Protein 7QBK (pdb70)

Sequence (284 aa):
GIDWSLFPMKLYQLGKKLFWDPSTIDLTQDRADWDKLRDIDKFLMVNVTSKFGAGEEAVALDLHPLIVTLVKEGRVEEVMYLEQFIFEEAKHVEAFRRFLDAVGVKLTKDVSPNYAKIFYEELPKAMWNLNRDPSPENQVRAAVTYNLVVEGVAAEGGYNIFKYITRTFNIFPGLAKMVNYIATDESRHIAFGTYLIARLIKEGGESVYKAAMEHINYLGPYAVGIFSEPNVPQGVEIPLKLNPEVTVEYAKKLLNVRIQAIQRAKELKLEMLTPKDLDVIESL

Structure (mmCIF, N/CA/C/O backbone):
data_7QBK
#
_entry.id   7QBK
#
_cell.length_a   128.029
_cell.length_b   128.029
_cell.length_c   41.894
_cell.angle_alpha   90.000
_cell.angle_beta   90.000
_cell.angle_gamma   120.000
#
_symmetry.space_group_name_H-M   'P 64'
#
loop_
_entity.id
_entity.type
_entity.pdbx_description
1 polymer 'R2-like ligand-binding oxidase (homolog II) from Sulfolobus acidocaldarius'
2 non-polymer 'MANGANESE (III) ION'
3 non-polymer 'FE (III) ION'
4 water water
#
loop_
_atom_site.group_PDB
_atom_site.id
_atom_site.type_symbol
_atom_site.label_atom_id
_atom_site.label_alt_id
_atom_site.label_comp_id
_atom_site.label_asym_id
_atom_site.label_entity_id
_atom_site.label_seq_id
_atom_site.pdbx_PDB_ins_code
_atom_site.Cartn_x
_atom_site.Cartn_y
_atom_site.Cartn_z
_atom_site.occupancy
_atom_site.B_iso_or_equiv
_atom_site.auth_seq_id
_atom_site.auth_comp_id
_atom_site.auth_asym_id
_atom_site.auth_atom_id
_atom_site.pdbx_PDB_model_num
ATOM 1 N N . GLY A 1 34 ? -13.09763 44.51864 -21.86435 1.000 70.61511 20 GLY A N 1
ATOM 2 C CA . GLY A 1 34 ? -13.25007 43.13373 -21.45488 1.000 79.72156 20 GLY A CA 1
ATOM 3 C C . GLY A 1 34 ? -14.69072 42.65657 -21.46909 1.000 72.66569 20 GLY A C 1
ATOM 4 O O . GLY A 1 34 ? -15.17012 42.06555 -20.50127 1.000 68.72809 20 GLY A O 1
ATOM 5 N N . ILE A 1 35 ? -15.37938 42.91021 -22.57641 1.000 72.38226 21 ILE A N 1
ATOM 6 C CA . ILE A 1 35 ? -16.78410 42.55013 -22.72578 1.000 57.03923 21 ILE A CA 1
ATOM 7 C C . ILE A 1 35 ? -16.87791 41.19279 -23.40722 1.000 55.90544 21 ILE A C 1
ATOM 8 O O . ILE A 1 35 ? -16.18289 40.93332 -24.39596 1.000 66.11551 21 ILE A O 1
ATOM 13 N N . ASP A 1 36 ? -17.72996 40.32124 -22.87356 1.000 44.09352 22 ASP A N 1
ATOM 14 C CA . ASP A 1 36 ? -18.03943 39.04267 -23.50951 1.000 48.90219 22 ASP A CA 1
ATOM 15 C C . ASP A 1 36 ? -19.27357 39.25205 -24.37716 1.000 51.48286 22 ASP A C 1
ATOM 16 O O . ASP A 1 36 ? -20.39837 39.30617 -23.87544 1.000 47.69007 22 ASP A O 1
ATOM 21 N N . TRP A 1 37 ? -19.06274 39.37956 -25.68693 1.000 54.80969 23 TRP A N 1
ATOM 22 C CA . TRP A 1 37 ? -20.16773 39.60000 -26.61012 1.000 51.49190 23 TRP A CA 1
ATOM 23 C C . TRP A 1 37 ? -20.96942 38.33532 -26.89226 1.000 48.14807 23 TRP A C 1
ATOM 24 O O . TRP A 1 37 ? -22.07901 38.43293 -27.42683 1.000 52.37604 23 TRP A O 1
ATOM 35 N N . SER A 1 38 ? -20.44549 37.16036 -26.54414 1.000 44.79110 24 SER A N 1
ATOM 36 C CA . SER A 1 38 ? -21.17899 35.91567 -26.72588 1.000 52.64099 24 SER A CA 1
ATOM 37 C C . SER A 1 38 ? -22.15557 35.63073 -25.59273 1.000 53.41533 24 SER A C 1
ATOM 38 O O . SER A 1 38 ? -22.90077 34.64853 -25.67488 1.000 62.39161 24 SER A O 1
ATOM 41 N N . LEU A 1 39 ? -22.16066 36.44725 -24.54155 1.000 56.90882 25 LEU A N 1
ATOM 42 C CA . LEU A 1 39 ? -23.08046 36.24333 -23.43247 1.000 43.58133 25 LEU A CA 1
ATOM 43 C C . LEU A 1 39 ? -24.50363 36.58627 -23.85636 1.000 47.99242 25 LEU A C 1
ATOM 44 O O . LEU A 1 39 ? -24.73097 37.42922 -24.72828 1.000 50.43548 25 LEU A O 1
ATOM 49 N N . PHE A 1 40 ? -25.46997 35.92331 -23.22641 1.000 45.84939 26 PHE A N 1
ATOM 50 C CA . PHE A 1 40 ? -26.86116 36.11434 -23.62748 1.000 45.03109 26 PHE A CA 1
ATOM 51 C C . PHE A 1 40 ? -27.36050 37.54752 -23.46017 1.000 42.47961 26 PHE A C 1
ATOM 52 O O . PHE A 1 40 ? -28.11152 38.00886 -24.33720 1.000 42.60933 26 PHE A O 1
ATOM 60 N N . PRO A 1 41 ? -27.01804 38.29010 -22.39834 1.000 38.01743 27 PRO A N 1
ATOM 61 C CA . PRO A 1 41 ? -27.44997 39.69946 -22.34230 1.000 44.79534 27 PRO A CA 1
ATOM 62 C C . PRO A 1 41 ? -26.96898 40.53195 -23.51724 1.000 42.05814 27 PRO A C 1
ATOM 63 O O . PRO A 1 41 ? -27.69994 41.41115 -23.98952 1.000 42.25603 27 PRO A O 1
ATOM 67 N N . MET A 1 42 ? -25.75020 40.28181 -24.00021 1.000 45.80899 28 MET A N 1
ATOM 68 C CA . MET A 1 42 ? -25.23169 41.05275 -25.12453 1.000 43.06975 28 MET A CA 1
ATOM 69 C C . MET A 1 42 ? -25.92990 40.68471 -26.42606 1.000 44.86265 28 MET A C 1
ATOM 70 O O . MET A 1 42 ? -26.03292 41.52056 -27.33167 1.000 44.07778 28 MET A O 1
ATOM 75 N N . LYS A 1 43 ? -26.41325 39.44704 -26.53713 1.000 41.76361 29 LYS A N 1
ATOM 76 C CA . LYS A 1 43 ? -27.22125 39.06869 -27.68970 1.000 32.62537 29 LYS A CA 1
ATOM 77 C C . LYS A 1 43 ? -28.50570 39.88756 -27.74791 1.000 45.02162 29 LYS A C 1
ATOM 78 O O . LYS A 1 43 ? -28.84123 40.46758 -28.78818 1.000 42.47531 29 LYS A O 1
ATOM 84 N N . LEU A 1 44 ? -29.23574 39.95525 -26.63129 1.000 46.89640 30 LEU A N 1
ATOM 85 C CA . LEU A 1 44 ? -30.41943 40.80691 -26.58330 1.000 48.35226 30 LEU A CA 1
ATOM 86 C C . LEU A 1 44 ? -30.05519 42.27669 -26.75626 1.000 44.08503 30 LEU A C 1
ATOM 87 O O . LEU A 1 44 ? -30.83005 43.04167 -27.34160 1.000 36.04743 30 LEU A O 1
ATOM 92 N N . TYR A 1 45 ? -28.88175 42.67866 -26.25988 1.000 35.90306 31 TYR A N 1
ATOM 93 C CA . TYR A 1 45 ? -28.43594 44.06552 -26.36934 1.000 40.68164 31 TYR A CA 1
ATOM 94 C C . TYR A 1 45 ? -28.29886 44.48845 -27.82630 1.000 42.54898 31 TYR A C 1
ATOM 95 O O . TYR A 1 45 ? -28.79160 45.54996 -28.22746 1.000 31.83020 31 TYR A O 1
ATOM 104 N N . GLN A 1 46 ? -27.61182 43.67143 -28.63000 1.000 31.18641 32 GLN A N 1
ATOM 105 C CA . GLN A 1 46 ? -27.47943 43.96460 -30.05210 1.000 49.95486 32 GLN A CA 1
ATOM 106 C C . GLN A 1 46 ? -28.81460 43.83206 -30.77073 1.000 40.70642 32 GLN A C 1
ATOM 107 O O . GLN A 1 46 ? -29.04678 44.51298 -31.77630 1.000 53.39746 32 GLN A O 1
ATOM 113 N N . LEU A 1 47 ? -29.70070 42.96870 -30.26985 1.000 44.40861 33 LEU A N 1
ATOM 114 C CA . LEU A 1 47 ? -31.04544 42.88247 -30.82741 1.000 43.48712 33 LEU A CA 1
ATOM 115 C C . LEU A 1 47 ? -31.82054 44.17347 -30.58978 1.000 40.22882 33 LEU A C 1
ATOM 116 O O . LEU A 1 47 ? -32.48225 44.68418 -31.50250 1.000 37.14031 33 LEU A O 1
ATOM 121 N N . GLY A 1 48 ? -31.74446 44.71946 -29.37309 1.000 36.45552 34 GLY A N 1
ATOM 122 C CA . GLY A 1 48 ? -32.41777 45.97578 -29.08981 1.000 39.89956 34 GLY A CA 1
ATOM 123 C C . GLY A 1 48 ? -31.93352 47.12160 -29.95436 1.000 48.71797 34 GLY A C 1
ATOM 124 O O . GLY A 1 48 ? -32.68872 48.05721 -30.23337 1.000 52.15550 34 GLY A O 1
ATOM 125 N N . LYS A 1 49 ? -30.67462 47.06754 -30.38995 1.000 47.14876 35 LYS A N 1
ATOM 126 C CA . LYS A 1 49 ? -30.15120 48.08972 -31.28641 1.000 39.34938 35 LYS A CA 1
ATOM 127 C C . LYS A 1 49 ? -30.63980 47.88219 -32.71466 1.000 35.94059 35 LYS A C 1
ATOM 128 O O . LYS A 1 49 ? -30.97650 48.85209 -33.40211 1.000 46.38991 35 LYS A O 1
ATOM 134 N N . LYS A 1 50 ? -30.68800 46.63182 -33.17692 1.000 42.45550 36 LYS A N 1
ATOM 135 C CA . LYS A 1 50 ? -31.23656 46.35984 -34.50145 1.000 47.17302 36 LYS A CA 1
ATOM 136 C C . LYS A 1 50 ? -32.70049 46.77533 -34.57963 1.000 45.22611 36 LYS A C 1
ATOM 137 O O . LYS A 1 50 ? -33.10484 47.50266 -35.49296 1.000 52.09899 36 LYS A O 1
ATOM 143 N N . LEU A 1 51 ? -33.50226 46.34435 -33.61127 1.000 44.28404 37 LEU A N 1
ATOM 144 C CA . LEU A 1 51 ? -34.94102 46.60666 -33.58540 1.000 40.58466 37 LEU A CA 1
ATOM 145 C C . LEU A 1 51 ? -35.27875 47.90091 -32.84615 1.000 52.83090 37 LEU A C 1
ATOM 146 O O . LEU A 1 51 ? -36.20686 47.95361 -32.04213 1.000 44.73931 37 LEU A O 1
ATOM 151 N N . PHE A 1 52 ? -34.52824 48.96272 -33.12598 1.000 45.92837 38 PHE A N 1
ATOM 152 C CA . PHE A 1 52 ? -34.73465 50.24384 -32.46408 1.000 45.29355 38 PHE A CA 1
ATOM 153 C C . PHE A 1 52 ? -35.83757 51.04073 -33.14700 1.000 41.82667 38 PHE A C 1
ATOM 154 O O . PHE A 1 52 ? -35.96935 51.02719 -34.37336 1.000 46.67285 38 PHE A O 1
ATOM 162 N N . TRP A 1 53 ? -36.61672 51.75882 -32.34172 1.000 39.25670 39 TRP A N 1
ATOM 163 C CA . TRP A 1 53 ? -37.69380 52.59268 -32.85398 1.000 41.20337 39 TRP A CA 1
ATOM 164 C C . TRP A 1 53 ? -37.85653 53.80224 -31.94669 1.000 43.29767 39 TRP A C 1
ATOM 165 O O . TRP A 1 53 ? -37.39857 53.80897 -30.80159 1.000 47.34047 39 TRP A O 1
ATOM 176 N N . ASP A 1 54 ? -38.52729 54.82865 -32.46846 1.000 52.72570 40 ASP A N 1
ATOM 177 C CA . ASP A 1 54 ? -38.80249 56.02627 -31.69401 1.000 40.62276 40 ASP A CA 1
ATOM 178 C C . ASP A 1 54 ? -40.26050 56.43312 -31.86990 1.000 41.90017 40 ASP A C 1
ATOM 179 O O . ASP A 1 54 ? -40.74275 56.53293 -33.01230 1.000 45.33290 40 ASP A O 1
ATOM 184 N N . PRO A 1 55 ? -40.99432 56.68457 -30.77883 1.000 40.80502 41 PRO A N 1
ATOM 185 C CA . PRO A 1 55 ? -42.42560 57.00203 -30.91012 1.000 39.31101 41 PRO A CA 1
ATOM 186 C C . PRO A 1 55 ? -42.70965 58.37539 -31.49150 1.000 46.80353 41 PRO A C 1
ATOM 187 O O . PRO A 1 55 ? -43.86946 58.65065 -31.82675 1.000 43.05081 41 PRO A O 1
ATOM 191 N N . SER A 1 56 ? -41.70821 59.24755 -31.61756 1.000 48.56582 42 SER A N 1
ATOM 192 C CA . SER A 1 56 ? -41.96322 60.55984 -32.19720 1.000 50.47381 42 SER A CA 1
ATOM 193 C C . SER A 1 56 ? -42.16304 60.48941 -33.70614 1.000 51.52182 42 SER A C 1
ATOM 194 O O . SER A 1 56 ? -42.70313 61.43311 -34.29151 1.000 51.62881 42 SER A O 1
ATOM 197 N N . THR A 1 57 ? -41.75820 59.39053 -34.34074 1.000 50.24008 43 THR A N 1
ATOM 198 C CA . THR A 1 57 ? -41.94160 59.18811 -35.77130 1.000 53.90111 43 THR A CA 1
ATOM 199 C C . THR A 1 57 ? -43.27777 58.54578 -36.11336 1.000 49.01708 43 THR A C 1
ATOM 200 O O . THR A 1 57 ? -43.48393 58.15334 -37.26563 1.000 50.39076 43 THR A O 1
ATOM 204 N N . ILE A 1 58 ? -44.18299 58.42153 -35.14959 1.000 46.79240 44 ILE A N 1
ATOM 205 C CA . ILE A 1 58 ? -45.46110 57.75089 -35.35361 1.000 44.67260 44 ILE A CA 1
ATOM 206 C C . ILE A 1 58 ? -46.55394 58.80680 -35.39210 1.000 45.15900 44 ILE A C 1
ATOM 207 O O . ILE A 1 58 ? -46.71209 59.58708 -34.44480 1.000 45.69735 44 ILE A O 1
ATOM 212 N N . ASP A 1 59 ? -47.30951 58.82296 -36.48625 1.000 45.56128 45 ASP A N 1
ATOM 213 C CA . ASP A 1 59 ? -48.35831 59.81088 -36.68750 1.000 36.91105 45 ASP A CA 1
ATOM 214 C C . ASP A 1 59 ? -49.59307 59.44949 -35.87326 1.000 42.92262 45 ASP A C 1
ATOM 215 O O . ASP A 1 59 ? -50.09137 58.32238 -35.94918 1.000 49.38814 45 ASP A O 1
ATOM 220 N N . LEU A 1 60 ? -50.08607 60.41486 -35.09693 1.000 39.84526 46 LEU A N 1
ATOM 221 C CA . LEU A 1 60 ? -51.26994 60.24310 -34.26508 1.000 40.83958 46 LEU A CA 1
ATOM 222 C C . LEU A 1 60 ? -52.43998 61.08865 -34.75161 1.000 47.69953 46 LEU A C 1
ATOM 223 O O . LEU A 1 60 ? -53.39321 61.31023 -33.99981 1.000 51.81293 46 LEU A O 1
ATOM 228 N N . THR A 1 61 ? -52.38235 61.57093 -35.99501 1.000 44.13923 47 THR A N 1
ATOM 229 C CA . THR A 1 61 ? -53.45132 62.41951 -36.51238 1.000 55.41253 47 THR A CA 1
ATOM 230 C C . THR A 1 61 ? -54.77107 61.66135 -36.57512 1.000 37.94520 47 THR A C 1
ATOM 231 O O . THR A 1 61 ? -55.80891 62.15611 -36.12045 1.000 49.57409 47 THR A O 1
ATOM 235 N N . GLN A 1 62 ? -54.74792 60.45130 -37.13460 1.000 40.85547 48 GLN A N 1
ATOM 236 C CA . GLN A 1 62 ? -55.95560 59.63696 -37.18071 1.000 46.26566 48 GLN A CA 1
ATOM 237 C C . GLN A 1 62 ? -56.42499 59.25020 -35.78259 1.000 40.49710 48 GLN A C 1
ATOM 238 O O . GLN A 1 62 ? -57.63424 59.18473 -35.53364 1.000 46.76655 48 GLN A O 1
ATOM 244 N N . ASP A 1 63 ? -55.49060 59.01088 -34.85899 1.000 39.93755 49 ASP A N 1
ATOM 245 C CA . ASP A 1 63 ? -55.86762 58.65732 -33.49389 1.000 40.11542 49 ASP A CA 1
ATOM 246 C C . ASP A 1 63 ? -56.66698 59.77050 -32.83079 1.000 42.98669 49 ASP A C 1
ATOM 247 O O . ASP A 1 63 ? -57.63080 59.50029 -32.10372 1.000 47.46119 49 ASP A O 1
ATOM 252 N N . ARG A 1 64 ? -56.27187 61.02842 -33.05398 1.000 38.13549 50 ARG A N 1
ATOM 253 C CA . ARG A 1 64 ? -57.04335 62.14670 -32.51854 1.000 46.54487 50 ARG A CA 1
ATOM 254 C C . ARG A 1 64 ? -58.44663 62.16959 -33.11253 1.000 44.36244 50 ARG A C 1
ATOM 255 O O . ARG A 1 64 ? -59.42804 62.41350 -32.39932 1.000 47.90470 50 ARG A O 1
ATOM 263 N N . ALA A 1 65 ? -58.56324 61.89702 -34.41503 1.000 43.76911 51 ALA A N 1
ATOM 264 C CA . ALA A 1 65 ? -59.87870 61.82097 -35.04107 1.000 40.35921 51 ALA A CA 1
ATOM 265 C C . ALA A 1 65 ? -60.67986 60.63958 -34.50475 1.000 42.49377 51 ALA A C 1
ATOM 266 O O . ALA A 1 65 ? -61.90069 60.73730 -34.33584 1.000 49.08440 51 ALA A O 1
ATOM 268 N N . ASP A 1 66 ? -60.01182 59.51369 -34.23242 1.000 40.08113 52 ASP A N 1
ATOM 269 C CA . ASP A 1 66 ? -60.70087 58.33744 -33.70847 1.000 41.56297 52 ASP A CA 1
ATOM 270 C C . ASP A 1 66 ? -61.18536 58.53574 -32.27757 1.000 40.37892 52 ASP A C 1
ATOM 271 O O . ASP A 1 66 ? -62.06817 57.79690 -31.82671 1.000 38.32821 52 ASP A O 1
ATOM 276 N N . TRP A 1 67 ? -60.62173 59.50764 -31.55392 1.000 51.86353 53 TRP A N 1
ATOM 277 C CA . TRP A 1 67 ? -61.05787 59.77076 -30.18665 1.000 33.42548 53 TRP A CA 1
ATOM 278 C C . TRP A 1 67 ? -62.52093 60.18971 -30.13573 1.000 39.16572 53 TRP A C 1
ATOM 279 O O . TRP A 1 67 ? -63.22395 59.86933 -29.16988 1.000 43.14151 53 TRP A O 1
ATOM 290 N N . ASP A 1 68 ? -62.99928 60.89433 -31.16725 1.000 49.44389 54 ASP A N 1
ATOM 291 C CA . ASP A 1 68 ? -64.39874 61.30286 -31.21794 1.000 41.44922 54 ASP A CA 1
ATOM 292 C C . ASP A 1 68 ? -65.33996 60.12974 -31.47349 1.000 36.23339 54 ASP A C 1
ATOM 293 O O . ASP A 1 68 ? -66.54468 60.26140 -31.24136 1.000 34.66110 54 ASP A O 1
ATOM 298 N N . LYS A 1 69 ? -64.82498 58.99642 -31.96077 1.000 50.46732 55 LYS A N 1
ATOM 299 C CA . LYS A 1 69 ? -65.65049 57.81557 -32.20260 1.000 45.43318 55 LYS A CA 1
ATOM 300 C C . LYS A 1 69 ? -66.01201 57.07779 -30.92379 1.000 36.81250 55 LYS A C 1
ATOM 301 O O . LYS A 1 69 ? -66.88675 56.20367 -30.95655 1.000 37.11645 55 LYS A O 1
ATOM 307 N N . LEU A 1 70 ? -65.35763 57.39709 -29.81487 1.000 34.70707 56 LEU A N 1
ATOM 308 C CA . LEU A 1 70 ? -65.53050 56.68025 -28.56274 1.000 36.37869 56 LEU A CA 1
ATOM 309 C C . LEU A 1 70 ? -66.56655 57.37261 -27.69182 1.000 34.90110 56 LEU A C 1
ATOM 310 O O . LEU A 1 70 ? -66.54812 58.59632 -27.54489 1.000 38.84449 56 LEU A O 1
ATOM 315 N N . ARG A 1 71 ? -67.46943 56.58249 -27.11547 1.000 44.60301 57 ARG A N 1
ATOM 316 C CA . ARG A 1 71 ? -68.39876 57.11102 -26.12951 1.000 31.73635 57 ARG A CA 1
ATOM 317 C C . ARG A 1 71 ? -67.65205 57.45696 -24.84282 1.000 47.81230 57 ARG A C 1
ATOM 318 O O . ARG A 1 71 ? -66.47555 57.12640 -24.66437 1.000 45.74748 57 ARG A O 1
ATOM 326 N N . ASP A 1 72 ? -68.35982 58.12797 -23.93059 1.000 41.52570 58 ASP A N 1
ATOM 327 C CA . ASP A 1 72 ? -67.75710 58.49659 -22.65347 1.000 42.38291 58 ASP A CA 1
ATOM 328 C C . ASP A 1 72 ? -67.26680 57.27003 -21.89087 1.000 40.91317 58 ASP A C 1
ATOM 329 O O . ASP A 1 72 ? -66.17115 57.28538 -21.31920 1.000 45.88449 58 ASP A O 1
ATOM 334 N N . ILE A 1 73 ? -68.05661 56.19284 -21.87730 1.000 40.86177 59 ILE A N 1
ATOM 335 C CA . ILE A 1 73 ? -67.63570 54.98962 -21.16447 1.000 43.72342 59 ILE A CA 1
ATOM 336 C C . ILE A 1 73 ? -66.47920 54.30865 -21.89052 1.000 42.59620 59 ILE A C 1
ATOM 337 O O . ILE A 1 73 ? -65.67543 53.60093 -21.26929 1.000 41.29161 59 ILE A O 1
ATOM 342 N N . ASP A 1 74 ? -66.35976 54.51852 -23.20191 1.000 41.25379 60 ASP A N 1
ATOM 343 C CA . ASP A 1 74 ? -65.21205 53.99308 -23.93241 1.000 41.31108 60 ASP A CA 1
ATOM 344 C C . ASP A 1 74 ? -63.96023 54.81738 -23.66067 1.000 42.32468 60 ASP A C 1
ATOM 345 O O . ASP A 1 74 ? -62.87528 54.25749 -23.46339 1.000 34.46627 60 ASP A O 1
ATOM 350 N N . LYS A 1 75 ? -64.09356 56.14671 -23.64360 1.000 40.72935 61 LYS A N 1
ATOM 351 C CA . LYS A 1 75 ? -62.95418 56.99768 -23.31816 1.000 40.98151 61 LYS A CA 1
ATOM 352 C C . LYS A 1 75 ? -62.43058 56.71373 -21.91237 1.000 28.92002 61 LYS A C 1
ATOM 353 O O . LYS A 1 75 ? -61.21662 56.73183 -21.68429 1.000 42.25529 61 LYS A O 1
ATOM 359 N N . PHE A 1 76 ? -63.32673 56.44032 -20.95940 1.000 32.26477 62 PHE A N 1
ATOM 360 C CA . PHE A 1 76 ? -62.88925 56.14114 -19.59558 1.000 33.55109 62 PHE A CA 1
ATOM 361 C C . PHE A 1 76 ? -62.06337 54.86188 -19.55553 1.000 37.00221 62 PHE A C 1
ATOM 362 O O . PHE A 1 76 ? -61.01719 54.80195 -18.89979 1.000 41.79428 62 PHE A O 1
ATOM 370 N N . LEU A 1 77 ? -62.53404 53.81861 -20.24069 1.000 42.64090 63 LEU A N 1
ATOM 371 C CA . LEU A 1 77 ? -61.76885 52.58080 -20.33517 1.000 36.47732 63 LEU A CA 1
ATOM 372 C C . LEU A 1 77 ? -60.41250 52.82942 -20.98011 1.000 41.28371 63 LEU A C 1
ATOM 373 O O . LEU A 1 77 ? -59.39318 52.29472 -20.52847 1.000 38.75316 63 LEU A O 1
ATOM 378 N N . MET A 1 78 ? -60.38271 53.65292 -22.02817 1.000 31.73141 64 MET A N 1
ATOM 379 C CA . MET A 1 78 ? -59.12975 53.97359 -22.70317 1.000 36.56527 64 MET A CA 1
ATOM 380 C C . MET A 1 78 ? -58.16610 54.69741 -21.76874 1.000 45.04546 64 MET A C 1
ATOM 381 O O . MET A 1 78 ? -56.98158 54.35154 -21.69167 1.000 40.12084 64 MET A O 1
ATOM 386 N N . VAL A 1 79 ? -58.65248 55.71735 -21.05832 1.000 30.17677 65 VAL A N 1
ATOM 387 C CA . VAL A 1 79 ? -57.77948 56.44828 -20.14777 1.000 39.16111 65 VAL A CA 1
ATOM 388 C C . VAL A 1 79 ? -57.36336 55.55431 -18.98968 1.000 44.59035 65 VAL A C 1
ATOM 389 O O . VAL A 1 79 ? -56.21278 55.60868 -18.53667 1.000 35.56730 65 VAL A O 1
ATOM 393 N N . ASN A 1 80 ? -58.27862 54.70297 -18.51495 1.000 34.85877 66 ASN A N 1
ATOM 394 C CA . ASN A 1 80 ? -57.96076 53.74861 -17.45787 1.000 29.79043 66 ASN A CA 1
ATOM 395 C C . ASN A 1 80 ? -56.70295 52.94666 -17.78931 1.000 36.83438 66 ASN A C 1
ATOM 396 O O . ASN A 1 80 ? -55.74285 52.92756 -17.00946 1.000 36.32815 66 ASN A O 1
ATOM 401 N N . VAL A 1 81 ? -56.68759 52.28091 -18.94722 1.000 39.12018 67 VAL A N 1
ATOM 402 C CA . VAL A 1 81 ? -55.58058 51.38480 -19.27612 1.000 32.96990 67 VAL A CA 1
ATOM 403 C C . VAL A 1 81 ? -54.32363 52.16537 -19.64423 1.000 37.61301 67 VAL A C 1
ATOM 404 O O . VAL A 1 81 ? -53.22081 51.81578 -19.20663 1.000 42.87927 67 VAL A O 1
ATOM 408 N N . THR A 1 82 ? -54.45979 53.22193 -20.45622 1.000 32.63979 68 THR A N 1
ATOM 409 C CA . THR A 1 82 ? -53.28190 53.95304 -20.92562 1.000 27.30060 68 THR A CA 1
ATOM 410 C C . THR A 1 82 ? -52.55929 54.64416 -19.77689 1.000 38.34429 68 THR A C 1
ATOM 411 O O . THR A 1 82 ? -51.32466 54.71421 -19.76756 1.000 34.46825 68 THR A O 1
ATOM 415 N N . SER A 1 83 ? -53.31017 55.17976 -18.80975 1.000 27.04129 69 SER A N 1
ATOM 416 C CA . SER A 1 83 ? -52.67849 55.82586 -17.66450 1.000 37.49034 69 SER A CA 1
ATOM 417 C C . SER A 1 83 ? -52.01413 54.80241 -16.75387 1.000 30.28636 69 SER A C 1
ATOM 418 O O . SER A 1 83 ? -50.95087 55.07084 -16.18510 1.000 40.88733 69 SER A O 1
ATOM 421 N N . LYS A 1 84 ? -52.62243 53.62532 -16.59974 1.000 38.69699 70 LYS A N 1
ATOM 422 C CA . LYS A 1 84 ? -51.95100 52.55852 -15.86632 1.000 38.97248 70 LYS A CA 1
ATOM 423 C C . LYS A 1 84 ? -50.69477 52.09209 -16.59050 1.000 32.67886 70 LYS A C 1
ATOM 424 O O . LYS A 1 84 ? -49.72409 51.68331 -15.94495 1.000 42.08713 70 LYS A O 1
ATOM 430 N N . PHE A 1 85 ? -50.68355 52.15221 -17.92117 1.000 44.74613 71 PHE A N 1
ATOM 431 C CA . PHE A 1 85 ? -49.44911 51.87141 -18.64726 1.000 46.73314 71 PHE A CA 1
ATOM 432 C C . PHE A 1 85 ? -48.43878 52.98944 -18.44765 1.000 40.18729 71 PHE A C 1
ATOM 433 O O . PHE A 1 85 ? -47.27267 52.73617 -18.13251 1.000 36.05104 71 PHE A O 1
ATOM 441 N N . GLY A 1 86 ? -48.86964 54.23614 -18.64053 1.000 39.53182 72 GLY A N 1
ATOM 442 C CA . GLY A 1 86 ? -47.97405 55.35916 -18.42183 1.000 40.39360 72 GLY A CA 1
ATOM 443 C C . GLY A 1 86 ? -47.36463 55.35169 -17.03263 1.000 38.77439 72 GLY A C 1
ATOM 444 O O . GLY A 1 86 ? -46.15737 55.54288 -16.87145 1.000 40.76231 72 GLY A O 1
ATOM 445 N N . ALA A 1 87 ? -48.18789 55.10709 -16.01239 1.000 33.66633 73 ALA A N 1
ATOM 446 C CA . ALA A 1 87 ? -47.68986 55.10292 -14.64381 1.000 43.25186 73 ALA A CA 1
ATOM 447 C C . ALA A 1 87 ? -46.88349 53.84457 -14.34628 1.000 45.00047 73 ALA A C 1
ATOM 448 O O . ALA A 1 87 ? -45.88259 53.90468 -13.62066 1.000 41.84852 73 ALA A O 1
ATOM 450 N N . GLY A 1 88 ? -47.30132 52.70204 -14.89640 1.000 38.18767 74 GLY A N 1
ATOM 451 C CA . GLY A 1 88 ? -46.58213 51.46443 -14.63589 1.000 35.90806 74 GLY A CA 1
ATOM 452 C C . GLY A 1 88 ? -45.19887 51.45208 -15.25845 1.000 43.55725 74 GLY A C 1
ATOM 453 O O . GLY A 1 88 ? -44.21102 51.13284 -14.59155 1.000 38.61187 74 GLY A O 1
ATOM 454 N N . GLU A 1 89 ? -45.11047 51.80166 -16.54774 1.000 38.09610 75 GLU A N 1
ATOM 455 C CA . GLU A 1 89 ? -43.81398 51.87516 -17.21753 1.000 36.41765 75 GLU A CA 1
ATOM 456 C C . GLU A 1 89 ? -42.89546 52.89123 -16.54540 1.000 48.69808 75 GLU A C 1
ATOM 457 O O . GLU A 1 89 ? -41.67472 52.69332 -16.49984 1.000 39.39792 75 GLU A O 1
ATOM 463 N N . GLU A 1 90 ? -43.45644 53.98333 -16.02120 1.000 36.01560 76 GLU A N 1
ATOM 464 C CA . GLU A 1 90 ? -42.63153 54.94732 -15.30534 1.000 43.43477 76 GLU A CA 1
ATOM 465 C C . GLU A 1 90 ? -42.15931 54.37567 -13.97572 1.000 50.40267 76 GLU A C 1
ATOM 466 O O . GLU A 1 90 ? -41.00735 54.58689 -13.57979 1.000 37.40235 76 GLU A O 1
ATOM 472 N N . ALA A 1 91 ? -43.03084 53.63632 -13.27974 1.000 43.08248 77 ALA A N 1
ATOM 473 C CA . ALA A 1 91 ? -42.62729 52.99785 -12.03086 1.000 42.77493 77 ALA A CA 1
ATOM 474 C C . ALA A 1 91 ? -41.49556 52.00458 -12.25968 1.000 44.82242 77 ALA A C 1
ATOM 475 O O . ALA A 1 91 ? -40.56256 51.91967 -11.45429 1.000 45.77723 77 ALA A O 1
ATOM 477 N N . VAL A 1 92 ? -41.55780 51.24306 -13.35312 1.000 45.73944 78 VAL A N 1
ATOM 478 C CA . VAL A 1 92 ? -40.48988 50.29257 -13.64426 1.000 44.19816 78 VAL A CA 1
ATOM 479 C C . VAL A 1 92 ? -3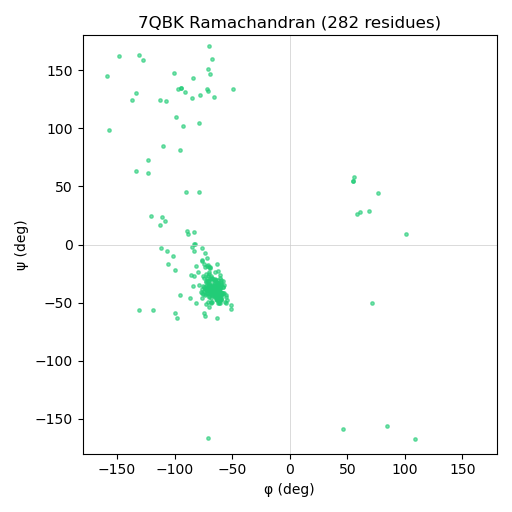9.20033 51.02603 -13.98343 1.000 36.91757 78 VAL A C 1
ATOM 480 O O . VAL A 1 92 ? -38.12019 50.66219 -13.50306 1.000 43.90445 78 VAL A O 1
ATOM 484 N N . ALA A 1 93 ? -39.29119 52.07587 -14.80296 1.000 42.37551 79 ALA A N 1
ATOM 485 C CA . ALA A 1 93 ? -38.09313 52.80443 -15.20348 1.000 44.78992 79 ALA A CA 1
ATOM 486 C C . ALA A 1 93 ? -37.38155 53.41779 -14.00336 1.000 53.46488 79 ALA A C 1
ATOM 487 O O . ALA A 1 93 ? -36.14651 53.45779 -13.96994 1.000 43.29800 79 ALA A O 1
ATOM 489 N N . LEU A 1 94 ? -38.13626 53.87497 -13.00172 1.000 44.74614 80 LEU A N 1
ATOM 490 C CA . LEU A 1 94 ? -37.56406 54.52868 -11.82884 1.000 49.97871 80 LEU A CA 1
ATOM 491 C C . LEU A 1 94 ? -37.15674 53.53437 -10.74377 1.000 54.19649 80 LEU A C 1
ATOM 492 O O . LEU A 1 94 ? -36.05406 53.62728 -10.19755 1.000 57.55759 80 LEU A O 1
ATOM 497 N N . ASP A 1 95 ? -38.02406 52.57472 -10.42363 1.000 44.67382 81 ASP A N 1
ATOM 498 C CA . ASP A 1 95 ? -37.72082 51.65237 -9.33755 1.000 44.43182 81 ASP A CA 1
ATOM 499 C C . ASP A 1 95 ? -36.65066 50.62844 -9.69408 1.000 52.04688 81 ASP A C 1
ATOM 500 O O . ASP A 1 95 ? -36.21337 49.89185 -8.80611 1.000 53.42474 81 ASP A O 1
ATOM 505 N N . LEU A 1 96 ? -36.20887 50.55882 -10.94848 1.000 44.89209 82 LEU A N 1
ATOM 506 C CA . LEU A 1 96 ? -35.19584 49.57281 -11.30573 1.000 48.40901 82 LEU A CA 1
ATOM 507 C C . LEU A 1 96 ? -33.77736 50.02197 -10.97836 1.000 54.40895 82 LEU A C 1
ATOM 508 O O . LEU A 1 96 ? -32.83351 49.26863 -11.23832 1.000 52.34657 82 LEU A O 1
ATOM 513 N N . HIS A 1 97 ? -33.61050 51.21812 -10.41945 1.000 47.44791 83 HIS A N 1
ATOM 514 C CA . HIS A 1 97 ? -32.28057 51.70296 -10.06124 1.000 40.39940 83 HIS A CA 1
ATOM 515 C C . HIS A 1 97 ? -31.51649 50.78606 -9.10397 1.000 36.42097 83 HIS A C 1
ATOM 516 O O . HIS A 1 97 ? -30.30346 50.60896 -9.31164 1.000 37.61364 83 HIS A O 1
ATOM 523 N N . PRO A 1 98 ? -32.11579 50.20146 -8.05579 1.000 39.88440 84 PRO A N 1
ATOM 524 C CA . PRO A 1 98 ? -31.30381 49.36456 -7.15210 1.000 40.53238 84 PRO A CA 1
ATOM 525 C C . PRO A 1 98 ? -30.73955 48.11848 -7.80887 1.000 39.29016 84 PRO A C 1
ATOM 526 O O . PRO A 1 98 ? -29.62562 47.70335 -7.46836 1.000 41.40645 84 PRO A O 1
ATOM 530 N N . LEU A 1 99 ? -31.48008 47.49607 -8.73036 1.000 45.85305 85 LEU A N 1
ATOM 531 C CA . LEU A 1 99 ? -30.97093 46.29665 -9.38884 1.000 29.72928 85 LEU A CA 1
ATOM 532 C C . LEU A 1 99 ? -29.72576 46.60786 -10.21059 1.000 41.95849 85 LEU A C 1
ATOM 533 O O . LEU A 1 99 ? -28.75178 45.84557 -10.19159 1.000 37.10762 85 LEU A O 1
ATOM 538 N N . ILE A 1 100 ? -29.73802 47.72719 -10.93704 1.000 30.77692 86 ILE A N 1
ATOM 539 C CA . ILE A 1 100 ? -28.58919 48.09204 -11.75826 1.000 47.01624 86 ILE A CA 1
ATOM 540 C C . ILE A 1 100 ? -27.38625 48.40678 -10.87971 1.000 36.91249 86 ILE A C 1
ATOM 541 O O . ILE A 1 100 ? -26.25751 48.00719 -11.18748 1.000 45.18035 86 ILE A O 1
ATOM 546 N N . VAL A 1 101 ? -27.60660 49.12298 -9.77273 1.000 44.91894 87 VAL A N 1
ATOM 547 C CA . VAL A 1 101 ? -26.52204 49.40143 -8.83270 1.000 43.46424 87 VAL A CA 1
ATOM 548 C C . VAL A 1 101 ? -25.99462 48.10393 -8.23083 1.000 34.14467 87 VAL A C 1
ATOM 549 O O . VAL A 1 101 ? -24.78432 47.93237 -8.05409 1.000 42.59655 87 VAL A O 1
ATOM 553 N N . THR A 1 102 ? -26.89000 47.16524 -7.91816 1.000 37.19604 88 THR A N 1
ATOM 554 C CA . THR A 1 102 ? -26.45442 45.87463 -7.38868 1.000 40.04385 88 THR A CA 1
ATOM 555 C C . THR A 1 102 ? -25.53972 45.15923 -8.37263 1.000 40.18809 88 THR A C 1
ATOM 556 O O . THR A 1 102 ? -24.47331 44.65861 -7.99730 1.000 41.04344 88 THR A O 1
ATOM 560 N N .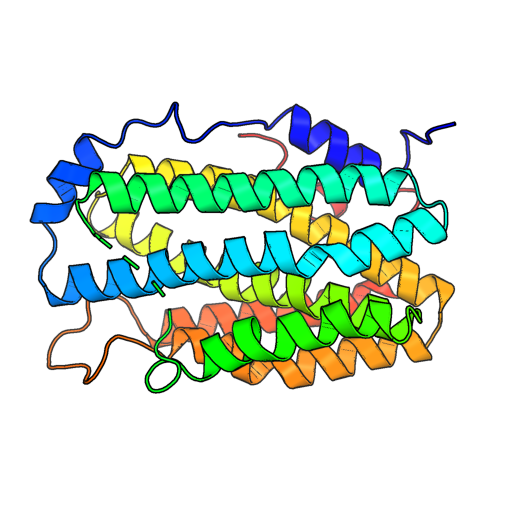 LEU A 1 103 ? -25.93854 45.10836 -9.64556 1.000 43.24402 89 LEU A N 1
ATOM 561 C CA . LEU A 1 103 ? -25.17636 44.33463 -10.61873 1.000 43.31039 89 LEU A CA 1
ATOM 562 C C . LEU A 1 103 ? -23.82981 44.97670 -10.93356 1.000 43.88120 89 LEU A C 1
ATOM 563 O O . LEU A 1 103 ? -22.86136 44.26181 -11.21544 1.000 44.53992 89 LEU A O 1
ATOM 568 N N . VAL A 1 104 ? -23.73930 46.30949 -10.88618 1.000 45.51944 90 VAL A N 1
ATOM 569 C CA . VAL A 1 104 ? -22.45988 46.95512 -11.16964 1.000 42.29815 90 VAL A CA 1
ATOM 570 C C . VAL A 1 104 ? -21.48410 46.75280 -10.01379 1.000 49.22178 90 VAL A C 1
ATOM 571 O O . VAL A 1 104 ? -20.27055 46.64800 -10.23365 1.000 53.74474 90 VAL A O 1
ATOM 575 N N . LYS A 1 105 ? -21.98296 46.67514 -8.77281 1.000 47.56650 91 LYS A N 1
ATOM 576 C CA . LYS A 1 105 ? -21.10226 46.35567 -7.65081 1.000 38.75813 91 LYS A CA 1
ATOM 577 C C . LYS A 1 105 ? -20.56166 44.93714 -7.75945 1.000 37.13812 91 LYS A C 1
ATOM 578 O O . LYS A 1 105 ? -19.45609 44.65667 -7.28304 1.000 49.47844 91 LYS A O 1
ATOM 584 N N . GLU A 1 106 ? -21.32680 44.03178 -8.36438 1.000 44.88399 92 GLU A N 1
ATOM 585 C CA . GLU A 1 106 ? -20.86425 42.67395 -8.60968 1.000 37.22526 92 GLU A CA 1
ATOM 586 C C . GLU A 1 106 ? -20.01681 42.55922 -9.86883 1.000 34.81728 92 GLU A C 1
ATOM 587 O O . GLU A 1 106 ? -19.56783 41.45618 -10.19411 1.000 39.01711 92 GLU A O 1
ATOM 593 N N . GLY A 1 107 ? -19.79311 43.66071 -10.58213 1.000 43.49725 93 GLY A N 1
ATOM 594 C CA . GLY A 1 107 ? -18.95910 43.63135 -11.76757 1.000 36.45572 93 GLY A CA 1
ATOM 595 C C . GLY A 1 107 ? -19.54381 42.87409 -12.93835 1.000 50.82762 93 GLY A C 1
ATOM 596 O O . GLY A 1 107 ? -18.79172 42.33427 -13.75499 1.000 48.37963 93 GLY A O 1
ATOM 597 N N . ARG A 1 108 ? -20.87047 42.81968 -13.04746 1.000 49.53899 94 ARG A N 1
ATOM 598 C CA . ARG A 1 108 ? -21.53260 42.13193 -14.15518 1.000 44.59350 94 ARG A CA 1
ATOM 599 C C . ARG A 1 108 ? -21.84804 43.16241 -15.23531 1.000 43.58254 94 ARG A C 1
ATOM 600 O O . ARG A 1 108 ? -22.96488 43.66564 -15.35557 1.000 37.23129 94 ARG A O 1
ATOM 608 N N . VAL A 1 109 ? -20.82456 43.46688 -16.03772 1.000 39.27039 95 VAL A N 1
ATOM 609 C CA . VAL A 1 109 ? -20.90818 44.56786 -16.99300 1.000 42.88989 95 VAL A CA 1
ATOM 610 C C . VAL A 1 109 ? -21.90992 44.25740 -18.09858 1.000 35.89164 95 VAL A C 1
ATOM 611 O O . VAL A 1 109 ? -22.64765 45.14193 -18.54975 1.000 43.16573 95 VAL A O 1
ATOM 615 N N . GLU A 1 110 ? -21.95382 43.00479 -18.55375 1.000 38.80308 96 GLU A N 1
ATOM 616 C CA . GLU A 1 110 ? -22.88311 42.63692 -19.61706 1.000 33.99570 96 GLU A CA 1
ATOM 617 C C . GLU A 1 110 ? -24.32858 42.84165 -19.18165 1.000 41.73980 96 GLU A C 1
ATOM 618 O O . GLU A 1 110 ? -25.13344 43.42432 -19.91660 1.000 49.68420 96 GLU A O 1
ATOM 624 N N 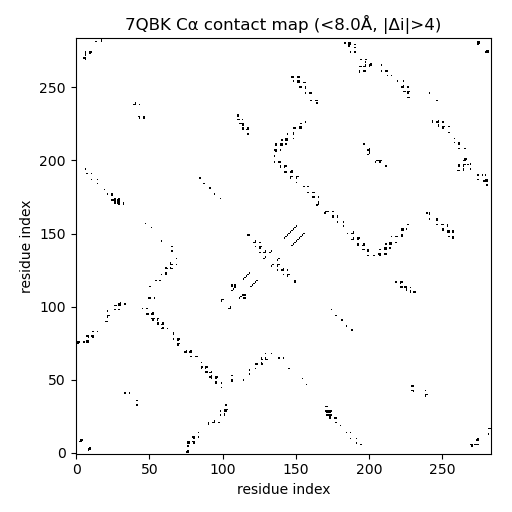. GLU A 1 111 ? -24.67687 42.37843 -17.98060 1.000 48.98502 97 GLU A N 1
ATOM 625 C CA . GLU A 1 111 ? -26.05091 42.53669 -17.51691 1.000 49.11779 97 GLU A CA 1
ATOM 626 C C . GLU A 1 111 ? -26.37270 43.98631 -17.17477 1.000 42.28927 97 GLU A C 1
ATOM 627 O O . GLU A 1 111 ? -27.53579 44.39410 -17.26706 1.000 43.28060 97 GLU A O 1
ATOM 633 N N . VAL A 1 112 ? -25.36895 44.77759 -16.78763 1.000 37.02714 98 VAL A N 1
ATOM 634 C CA . VAL A 1 112 ? -25.60598 46.19686 -16.53258 1.000 36.77204 98 VAL A CA 1
ATOM 635 C C . VAL A 1 112 ? -25.84570 46.93900 -17.83763 1.000 36.11585 98 VAL A C 1
ATOM 636 O O . VAL A 1 112 ? -26.69478 47.83588 -17.91119 1.000 39.86010 98 VAL A O 1
ATOM 640 N N . MET A 1 113 ? -25.10546 46.58296 -18.88680 1.000 34.98197 99 MET A N 1
ATOM 641 C CA . MET A 1 113 ? -25.29432 47.25054 -20.16812 1.000 40.27621 99 MET A CA 1
ATOM 642 C C . MET A 1 113 ? -26.69651 47.00437 -20.71892 1.000 43.67128 99 MET A C 1
ATOM 643 O O . MET A 1 113 ? -27.29439 47.90241 -21.31878 1.000 47.82775 99 MET A O 1
ATOM 648 N N . TYR A 1 114 ? -27.25436 45.80562 -20.50701 1.000 45.31835 100 TYR A N 1
ATOM 649 C CA . TYR A 1 114 ? -28.59133 45.54153 -21.03017 1.000 46.88906 100 TYR A CA 1
ATOM 650 C C . TYR A 1 114 ? -29.66481 46.25003 -20.21250 1.000 50.11418 100 TYR A C 1
ATOM 651 O O . TYR A 1 114 ? -30.63283 46.76648 -20.78015 1.000 46.61316 100 TYR A O 1
ATOM 660 N N . LEU A 1 115 ? -29.52480 46.27050 -18.88152 1.000 42.58620 101 LEU A N 1
ATOM 661 C CA . LEU A 1 115 ? -30.47110 47.01015 -18.05037 1.000 42.44775 101 LEU A CA 1
ATOM 662 C C . LEU A 1 115 ? -30.49183 48.49243 -18.40009 1.000 44.08806 101 LEU A C 1
ATOM 663 O O . LEU A 1 115 ? -31.53141 49.14666 -18.25601 1.000 44.63225 101 LEU A O 1
ATOM 668 N N . GLU A 1 116 ? -29.35916 49.04028 -18.85061 1.000 37.78339 102 GLU A N 1
ATOM 669 C CA . GLU A 1 116 ? -29.33934 50.42295 -19.31662 1.000 29.48678 102 GLU A CA 1
ATOM 670 C C . GLU A 1 116 ? -30.18242 50.58440 -20.57503 1.000 36.36294 102 GLU A C 1
ATOM 671 O O . GLU A 1 116 ? -30.86747 51.59851 -20.74772 1.000 43.36230 102 GLU A O 1
ATOM 677 N N . GLN A 1 117 ? -30.14525 49.59272 -21.46497 1.000 44.16840 103 GLN A N 1
ATOM 678 C CA . GLN A 1 117 ? -31.05774 49.58811 -22.60027 1.000 42.55555 103 GLN A CA 1
ATOM 679 C C . GLN A 1 117 ? -32.48889 49.34999 -22.14185 1.000 37.80358 103 GLN A C 1
ATOM 680 O O . GLN A 1 117 ? -33.42498 49.97612 -22.65112 1.000 38.23175 103 GLN A O 1
ATOM 686 N N . PHE A 1 118 ? -32.66880 48.45071 -21.17395 1.000 45.10061 104 PHE A N 1
ATOM 687 C CA . PHE A 1 118 ? -33.99168 48.17542 -20.62216 1.000 46.17136 104 PHE A CA 1
ATOM 688 C C . PHE A 1 118 ? -34.64235 49.44984 -20.09280 1.000 41.31874 104 PHE A C 1
ATOM 689 O O . PHE A 1 118 ? -35.80284 49.74405 -20.39986 1.000 41.29646 104 PHE A O 1
ATOM 697 N N . ILE A 1 119 ? -33.90575 50.21570 -19.28468 1.000 39.37289 105 ILE A N 1
ATOM 698 C CA . ILE A 1 119 ? -34.47716 51.39452 -18.63986 1.000 48.90636 105 ILE A CA 1
ATOM 699 C C . ILE A 1 119 ? -34.88619 52.43402 -19.67323 1.000 42.37315 105 ILE A C 1
ATOM 700 O O . ILE A 1 119 ? -35.96332 53.03374 -19.57296 1.000 45.41902 105 ILE A O 1
ATOM 705 N N . PHE A 1 120 ? -34.03695 52.67230 -20.67587 1.000 34.26490 106 PHE A N 1
ATOM 706 C CA . PHE A 1 120 ? -34.36987 53.66518 -21.69430 1.000 47.30001 106 PHE A CA 1
ATOM 707 C C . PHE A 1 120 ? -35.59538 53.24526 -22.49224 1.000 29.60583 106 PHE A C 1
ATOM 708 O O . PHE A 1 120 ? -36.45903 54.07392 -22.80185 1.000 36.94537 106 PHE A O 1
ATOM 716 N N . GLU A 1 121 ? -35.68616 51.96258 -22.83832 1.000 31.01546 107 GLU A N 1
ATOM 717 C CA . GLU A 1 121 ? -36.85151 51.48865 -23.57089 1.000 38.86223 107 GLU A CA 1
ATOM 718 C C . GLU A 1 121 ? -38.12309 51.67592 -22.75094 1.000 40.71000 107 GLU A C 1
ATOM 719 O O . GLU A 1 121 ? -39.16229 52.07393 -23.29034 1.000 41.48728 107 GLU A O 1
ATOM 725 N N . GLU A 1 122 ? -38.04954 51.43241 -21.43843 1.000 32.17148 108 GLU A N 1
ATOM 726 C CA . GLU A 1 122 ? -39.19502 51.68465 -20.56814 1.000 28.46842 108 GLU A CA 1
ATOM 727 C C . GLU A 1 122 ? -39.60645 53.14956 -20.60644 1.000 36.99613 108 GLU A C 1
ATOM 728 O O . GLU A 1 122 ? -40.79328 53.46644 -20.74280 1.000 44.99888 108 GLU A O 1
ATOM 734 N N . ALA A 1 123 ? -38.64279 54.06397 -20.46641 1.000 37.70384 109 ALA A N 1
ATOM 735 C CA . ALA A 1 123 ? -38.98664 55.47865 -20.55859 1.000 40.91780 109 ALA A CA 1
ATOM 736 C C . ALA A 1 123 ? -39.47847 55.82779 -21.95447 1.000 35.34259 109 ALA A C 1
ATOM 737 O O . ALA A 1 123 ? -40.31655 56.72282 -22.11584 1.000 37.30075 109 ALA A O 1
ATOM 739 N N . LYS A 1 124 ? -38.97682 55.12585 -22.97045 1.000 34.08485 110 LYS A N 1
ATOM 740 C CA . LYS A 1 124 ? -39.49602 55.29843 -24.31923 1.000 38.66688 110 LYS A CA 1
ATOM 741 C C . LYS A 1 124 ? -40.95149 54.85388 -24.41104 1.000 40.65145 110 LYS A C 1
ATOM 742 O O . LYS A 1 124 ? -41.74908 55.48440 -25.11480 1.000 39.17588 110 LYS A O 1
ATOM 748 N N . HIS A 1 125 ? -41.32024 53.79087 -23.69182 1.000 42.79682 111 HIS A N 1
ATOM 749 C CA . HIS A 1 125 ? -42.72280 53.39059 -23.63538 1.000 40.91803 111 HIS A CA 1
ATOM 750 C C . HIS A 1 125 ? -43.56273 54.43780 -22.90993 1.000 42.77378 111 HIS A C 1
ATOM 751 O O . HIS A 1 125 ? -44.70385 54.70219 -23.30377 1.000 32.97525 111 HIS A O 1
ATOM 758 N N . VAL A 1 126 ? -43.01495 55.05260 -21.85459 1.000 32.22735 112 VAL A N 1
ATOM 759 C CA . VAL A 1 126 ? -43.73250 56.12667 -21.16767 1.000 42.54210 112 VAL A CA 1
ATOM 760 C C . VAL A 1 126 ? -44.00910 57.27731 -22.12373 1.000 41.72763 112 VAL A C 1
ATOM 761 O O . VAL A 1 126 ? -45.10149 57.85877 -22.12076 1.000 45.11858 112 VAL A O 1
ATOM 765 N N . GLU A 1 127 ? -43.01582 57.63901 -22.94085 1.000 37.00525 113 GLU A N 1
ATOM 766 C CA . GLU A 1 127 ? -43.21265 58.70182 -23.91969 1.000 31.37289 113 GLU A CA 1
ATOM 767 C C . GLU A 1 127 ? -44.31042 58.33480 -24.91078 1.000 45.07135 113 GLU A C 1
ATOM 768 O O . GLU A 1 127 ? -45.18326 59.15785 -25.21325 1.000 38.52893 113 GLU A O 1
ATOM 774 N N . ALA A 1 128 ? -44.28900 57.09422 -25.41142 1.000 35.92893 114 ALA A N 1
ATOM 775 C CA . ALA A 1 128 ? -45.28583 56.64916 -26.38248 1.000 32.92920 114 ALA A CA 1
ATOM 776 C C . ALA A 1 128 ? -46.70610 56.83888 -25.85787 1.000 45.90515 114 ALA A C 1
ATOM 777 O O . ALA A 1 128 ? -47.56271 57.40221 -26.54866 1.000 43.99052 114 ALA A O 1
ATOM 779 N N . PHE A 1 129 ? -46.98196 56.36783 -24.63830 1.000 34.67093 115 PHE A N 1
ATOM 780 C CA . PHE A 1 129 ? -48.32703 56.53226 -24.09711 1.000 47.81218 115 PHE A CA 1
ATOM 781 C C . PHE A 1 129 ? -48.62985 57.99106 -23.78989 1.000 41.20910 115 PHE A C 1
ATOM 782 O O . PHE A 1 129 ? -49.76568 58.44097 -23.98245 1.000 34.06512 115 PHE A O 1
ATOM 790 N N . ARG A 1 130 ? -47.62900 58.74354 -23.33119 1.000 41.49337 116 ARG A N 1
ATOM 791 C CA . ARG A 1 130 ? -47.82913 60.16410 -23.07382 1.000 33.90692 116 ARG A CA 1
ATOM 792 C C . ARG A 1 130 ? -48.09924 60.94080 -24.35800 1.000 38.28675 116 ARG A C 1
ATOM 793 O O . ARG A 1 130 ? -48.86790 61.90806 -24.34171 1.000 35.34996 116 ARG A O 1
ATOM 801 N N . ARG A 1 131 ? -47.48307 60.54460 -25.47502 1.000 38.12294 117 ARG A N 1
ATOM 802 C CA . ARG A 1 131 ? -47.77519 61.21913 -26.73444 1.000 43.93667 117 ARG A CA 1
ATOM 803 C C . ARG A 1 131 ? -49.18322 60.90301 -27.21907 1.000 41.57964 117 ARG A C 1
ATOM 804 O O . ARG A 1 131 ? -49.83846 61.76417 -27.81572 1.000 43.37409 117 ARG A O 1
ATOM 812 N N . PHE A 1 132 ? -49.67019 59.68770 -26.95822 1.000 43.30856 118 PHE A N 1
ATOM 813 C CA . PHE A 1 132 ? -51.03673 59.34425 -27.33248 1.000 42.13935 118 PHE A CA 1
ATOM 814 C C . PHE A 1 132 ? -52.04579 60.09256 -26.47135 1.000 34.97479 118 PHE A C 1
ATOM 815 O O . PHE A 1 132 ? -53.05123 60.59922 -26.97928 1.000 40.23779 118 PHE A O 1
ATOM 823 N N . LEU A 1 133 ? -51.80991 60.15175 -25.15920 1.000 41.01970 119 LEU A N 1
ATOM 824 C CA . LEU A 1 133 ? -52.69682 60.92524 -24.29566 1.000 45.24210 119 LEU A CA 1
ATOM 825 C C . LEU A 1 133 ? -52.66193 62.40467 -24.64780 1.000 45.58294 119 LEU A C 1
ATOM 826 O O . LEU A 1 133 ? -53.68839 63.09003 -24.56183 1.000 37.96346 119 LEU A O 1
ATOM 831 N N . ASP A 1 134 ? -51.49600 62.90618 -25.05744 1.000 45.22402 120 ASP A N 1
ATOM 832 C CA . ASP A 1 134 ? -51.38842 64.29288 -25.49327 1.000 49.04904 120 ASP A CA 1
ATOM 833 C C . ASP A 1 134 ? -52.10908 64.51952 -26.81611 1.000 45.82033 120 ASP A C 1
ATOM 834 O O . ASP A 1 134 ? -52.71346 65.57785 -27.02266 1.000 52.11414 120 ASP A O 1
ATOM 839 N N . ALA A 1 135 ? -52.07001 63.53473 -27.71513 1.000 44.68036 121 ALA A N 1
ATOM 840 C CA . ALA A 1 135 ? -52.70368 63.69658 -29.02062 1.000 39.58245 121 ALA A CA 1
ATOM 841 C C . ALA A 1 135 ? -54.22356 63.70817 -28.91105 1.000 44.93159 121 ALA A C 1
ATOM 842 O O . ALA A 1 135 ? -54.89858 64.42597 -29.65820 1.000 54.89576 121 ALA A O 1
ATOM 844 N N . VAL A 1 136 ? -54.78653 62.91139 -27.99568 1.000 45.00364 122 VAL A N 1
ATOM 845 C CA . VAL A 1 136 ? -56.23743 62.85811 -27.83678 1.000 41.60735 122 VAL A CA 1
ATOM 846 C C . VAL A 1 136 ? -56.76491 63.95023 -26.91740 1.000 42.50844 122 VAL A C 1
ATOM 847 O O . VAL A 1 136 ? -57.98366 64.04721 -26.71922 1.000 49.51155 122 VAL A O 1
ATOM 851 N N . GLY A 1 137 ? -55.89097 64.77208 -26.34812 1.000 42.22929 123 GLY A N 1
ATOM 852 C CA . GLY A 1 137 ? -56.32873 65.86729 -25.50254 1.000 51.22437 123 GLY A CA 1
ATOM 853 C C . GLY A 1 137 ? -56.75946 65.46677 -24.10877 1.000 47.43266 123 GLY A C 1
ATOM 854 O O . GLY A 1 137 ? -57.79284 65.94337 -23.62318 1.000 50.66745 123 GLY A O 1
ATOM 855 N N . VAL A 1 138 ? -55.99371 64.60271 -23.44686 1.000 45.67698 124 VAL A N 1
ATOM 856 C CA . VAL A 1 138 ? -56.29414 64.13661 -22.09741 1.000 49.17884 124 VAL A CA 1
ATOM 857 C C . VAL A 1 138 ? -55.23127 64.69164 -21.16033 1.000 71.43475 124 VAL A C 1
ATOM 858 O O . VAL A 1 138 ? -54.03128 64.48023 -21.37647 1.000 69.89756 124 VAL A O 1
ATOM 862 N N . LYS A 1 139 ? -55.66589 65.40024 -20.12354 1.000 70.97246 125 LYS A N 1
ATOM 863 C CA . LYS A 1 139 ? -54.73287 65.99253 -19.17182 1.000 68.35054 125 LYS A CA 1
ATOM 864 C C . LYS A 1 139 ? -55.02524 65.52793 -17.74927 1.000 67.54238 125 LYS A C 1
ATOM 865 O O . LYS A 1 139 ? -54.22100 64.82241 -17.14022 1.000 71.12697 125 LYS A O 1
ATOM 871 N N . LEU A 1 145 ? -55.37549 54.64553 -11.14791 1.000 82.76674 131 LEU A N 1
ATOM 872 C CA . LEU A 1 145 ? -54.32834 55.05830 -10.22090 1.000 80.64914 131 LEU A CA 1
ATOM 873 C C . LEU A 1 145 ? -54.97293 55.51356 -8.91554 1.000 94.93076 131 LEU A C 1
ATOM 874 O O . LEU A 1 145 ? -54.31150 56.05674 -8.03004 1.000 84.19815 131 LEU A O 1
ATOM 879 N N . THR A 1 146 ? -56.28152 55.26477 -8.81409 1.000 99.40701 132 THR A N 1
ATOM 880 C CA . THR A 1 146 ? -57.06660 55.73912 -7.67842 1.000 87.80460 132 THR A CA 1
ATOM 881 C C . THR A 1 146 ? -56.76232 54.95752 -6.40418 1.000 88.90961 132 THR A C 1
ATOM 882 O O . THR A 1 146 ? -56.92980 55.49372 -5.30115 1.000 89.10129 132 THR A O 1
ATOM 886 N N . LYS A 1 147 ? -56.30105 53.70796 -6.53896 1.000 79.39616 133 LYS A N 1
ATOM 887 C CA . LYS A 1 147 ? -56.12399 52.75631 -5.44116 1.000 73.53359 133 LYS A CA 1
ATOM 888 C C . LYS A 1 147 ? -57.47192 52.27046 -4.92371 1.000 85.11776 133 LYS A C 1
ATOM 889 O O . LYS A 1 147 ? -57.69126 51.06329 -4.77907 1.000 76.69901 133 LYS A O 1
ATOM 895 N N . ASP A 1 148 ? -58.37497 53.21262 -4.63846 1.000 103.90988 134 ASP A N 1
ATOM 896 C CA . ASP A 1 148 ? -59.67921 52.86913 -4.08217 1.000 95.95454 134 ASP A CA 1
ATOM 897 C C . ASP A 1 148 ? -60.52842 52.09413 -5.08335 1.000 80.33514 134 ASP A C 1
ATOM 898 O O . ASP A 1 148 ? -61.29613 51.20441 -4.69655 1.000 70.73559 134 ASP A O 1
ATOM 903 N N . VAL A 1 149 ? -60.41405 52.42121 -6.37293 1.000 69.57998 135 VAL A N 1
ATOM 904 C CA . VAL A 1 149 ? -61.08957 51.65441 -7.41448 1.000 62.51057 135 VAL A CA 1
ATOM 905 C C . VAL A 1 149 ? -60.15438 50.68929 -8.13024 1.000 53.82843 135 VAL A C 1
ATOM 906 O O . VAL A 1 149 ? -60.63257 49.85288 -8.91301 1.000 47.78328 135 VAL A O 1
ATOM 910 N N . SER A 1 150 ? -58.84495 50.77391 -7.89533 1.000 53.12076 136 SER A N 1
ATOM 911 C CA . SER A 1 150 ? -57.86266 49.88943 -8.52627 1.000 43.90386 136 SER A CA 1
ATOM 912 C C . SER A 1 150 ? -56.88423 49.35367 -7.48391 1.000 38.97104 136 SER A C 1
ATOM 913 O O . SER A 1 150 ? -55.67710 49.61090 -7.56326 1.000 37.76490 136 SER A O 1
ATOM 916 N N . PRO A 1 151 ? -57.36785 48.58053 -6.50140 1.000 44.98299 137 PRO A N 1
ATOM 917 C CA . PRO A 1 151 ? -56.44839 48.10187 -5.45507 1.000 41.68186 137 PRO A CA 1
ATOM 918 C C . PRO A 1 151 ? -55.41573 47.10460 -5.95435 1.000 35.91855 137 PRO A C 1
ATOM 919 O O . PRO A 1 151 ? -54.27604 47.11831 -5.47422 1.000 42.21331 137 PRO A O 1
ATOM 923 N N . ASN A 1 152 ? -55.77884 46.22382 -6.89029 1.000 36.86149 138 ASN A N 1
ATOM 924 C CA . ASN A 1 152 ? -54.80512 45.25647 -7.39075 1.000 45.27769 138 ASN A CA 1
ATOM 925 C C . ASN A 1 152 ? -53.66501 45.95222 -8.12275 1.000 39.62554 138 ASN A C 1
ATOM 926 O O . ASN A 1 152 ? -52.49401 45.60256 -7.93287 1.000 35.86040 138 ASN A O 1
ATOM 931 N N . TYR A 1 153 ? -53.98653 46.94692 -8.95395 1.000 32.18654 139 TYR A N 1
ATOM 932 C CA . TYR A 1 153 ? -52.94023 47.69954 -9.63752 1.000 33.01371 139 TYR A CA 1
ATOM 933 C C . TYR A 1 153 ? -52.03176 48.41119 -8.64146 1.000 36.67177 139 TYR A C 1
ATOM 934 O O . TYR A 1 153 ? -50.80817 48.43690 -8.81542 1.000 38.11737 139 TYR A O 1
ATOM 943 N N . ALA A 1 154 ? -52.61339 49.00045 -7.59406 1.000 36.78275 140 ALA A N 1
ATOM 944 C CA . ALA A 1 154 ? -51.81120 49.71269 -6.60594 1.000 41.04669 140 ALA A CA 1
ATOM 945 C C . ALA A 1 154 ? -50.96631 48.75903 -5.77481 1.000 36.59257 140 ALA A C 1
ATOM 946 O O . ALA A 1 154 ? -49.84597 49.10575 -5.38404 1.000 47.44675 140 ALA A O 1
ATOM 948 N N . LYS A 1 155 ? -51.48969 47.56744 -5.48137 1.000 40.15862 141 LYS A N 1
ATOM 949 C CA . LYS A 1 155 ? -50.71152 46.57951 -4.74378 1.000 40.71022 141 LYS A CA 1
ATOM 950 C C . LYS A 1 155 ? -49.43957 46.21307 -5.49931 1.000 42.71624 141 LYS A C 1
ATOM 951 O O . LYS A 1 155 ? -48.36430 46.09846 -4.90155 1.000 44.61506 141 LYS A O 1
ATOM 957 N N . ILE A 1 156 ? -49.53590 46.05776 -6.81871 1.000 48.15375 142 ILE A N 1
ATOM 958 C CA . ILE A 1 156 ? -48.37674 45.66179 -7.61548 1.000 40.94731 142 ILE A CA 1
ATOM 959 C C . ILE A 1 156 ? -47.40468 46.82527 -7.77883 1.000 39.92334 142 ILE A C 1
ATOM 960 O O . ILE A 1 156 ? -46.23250 46.73437 -7.39874 1.000 35.94531 142 ILE A O 1
ATOM 965 N N . PHE A 1 157 ? -47.87225 47.93300 -8.35548 1.000 37.49186 143 PHE A N 1
ATOM 966 C CA . PHE A 1 157 ? -46.97276 48.99151 -8.80067 1.000 37.88400 143 PHE A CA 1
ATOM 967 C C . PHE A 1 157 ? -46.61642 49.98938 -7.71120 1.000 42.33695 143 PHE A C 1
ATOM 968 O O . PHE A 1 157 ? -45.54894 50.61154 -7.78072 1.000 41.78713 143 PHE A O 1
ATOM 976 N N . TYR A 1 158 ? -47.47631 50.15943 -6.70879 1.000 36.46059 144 TYR A N 1
ATOM 977 C CA . TYR A 1 158 ? -47.24249 51.14122 -5.66268 1.000 35.71940 144 TYR A CA 1
ATOM 978 C C . TYR A 1 158 ? -46.82618 50.52844 -4.33449 1.000 42.93301 144 TYR A C 1
ATOM 979 O O . TYR A 1 158 ? -46.47683 51.27327 -3.41461 1.000 37.48411 144 TYR A O 1
ATOM 988 N N . GLU A 1 159 ? -46.82864 49.20497 -4.21035 1.000 33.28857 145 GLU A N 1
ATOM 989 C CA . GLU A 1 159 ? -46.40878 48.59119 -2.95901 1.000 45.43080 145 GLU A CA 1
ATOM 990 C C . GLU A 1 159 ? -45.39397 47.48227 -3.20155 1.000 43.04093 145 GLU A C 1
ATOM 991 O O . GLU A 1 159 ? -44.28403 47.53060 -2.66689 1.000 41.28092 145 GLU A O 1
ATOM 997 N N . GLU A 1 160 ? -45.75088 46.48785 -4.01769 1.000 39.34601 146 GLU A N 1
ATOM 998 C CA . GLU A 1 160 ? -44.89333 45.31497 -4.16134 1.000 34.88986 146 GLU A CA 1
ATOM 999 C C . GLU A 1 160 ? -43.70990 45.57598 -5.08794 1.000 37.11253 146 GLU A C 1
ATOM 1000 O O . GLU A 1 160 ? -42.61897 45.03800 -4.86915 1.000 33.13944 146 GLU A O 1
ATOM 1006 N N . LEU A 1 161 ? -43.89923 46.38512 -6.13036 1.000 41.47062 147 LEU A N 1
ATOM 1007 C CA . LEU A 1 161 ? -42.77062 46.69656 -7.00624 1.000 38.94569 147 LEU A CA 1
ATOM 1008 C C . LEU A 1 161 ? -41.72467 47.55144 -6.30143 1.000 41.26593 147 LEU A C 1
ATOM 1009 O O . LEU A 1 161 ? -40.53426 47.19661 -6.35662 1.000 30.61354 147 LEU A O 1
ATOM 1014 N N . PRO A 1 162 ? -42.06956 48.65862 -5.62734 1.000 40.84472 148 PRO A N 1
ATOM 1015 C CA . PRO A 1 162 ? -41.02437 49.41357 -4.91544 1.000 45.17247 148 PRO A CA 1
ATOM 1016 C C . PRO A 1 162 ? -40.44285 48.66305 -3.72919 1.000 47.34980 148 PRO A C 1
ATOM 1017 O O . PRO A 1 162 ? -39.27305 48.87925 -3.38828 1.000 51.04093 148 PRO A O 1
ATOM 1021 N N . LYS A 1 163 ? -41.21887 47.78399 -3.09229 1.000 36.28301 149 LYS A N 1
ATOM 1022 C CA . LYS A 1 163 ? -40.70078 47.03232 -1.95477 1.000 33.07348 149 LYS A CA 1
ATOM 1023 C C . LYS A 1 163 ? -39.63771 46.03330 -2.39173 1.000 42.22379 149 LYS A C 1
ATOM 1024 O O . LYS A 1 163 ? -38.54655 45.99034 -1.81645 1.000 47.82385 149 LYS A O 1
ATOM 1030 N N . ALA A 1 164 ? -39.93116 45.22239 -3.41252 1.000 39.83292 150 ALA A N 1
ATOM 1031 C CA . ALA A 1 164 ? -38.95496 44.22872 -3.85045 1.000 35.24233 150 ALA A CA 1
ATOM 1032 C C . ALA A 1 164 ? -37.68930 44.87620 -4.39516 1.000 41.03401 150 ALA A C 1
ATOM 1033 O O . ALA A 1 164 ? -36.60145 44.29979 -4.28102 1.000 35.22981 150 ALA A O 1
ATOM 1035 N N . MET A 1 165 ? -37.80464 46.06321 -4.98844 1.000 40.90594 151 MET A N 1
ATOM 1036 C CA . MET A 1 165 ? -36.64048 46.69087 -5.60238 1.000 39.22496 151 MET A CA 1
ATOM 1037 C C . MET A 1 165 ? -35.77617 47.39219 -4.56385 1.000 45.64171 151 MET A C 1
ATOM 1038 O O . MET A 1 165 ? -34.55876 47.18496 -4.51421 1.000 47.25820 151 MET A O 1
ATOM 1043 N N . TRP A 1 166 ? -36.38385 48.21958 -3.72302 1.000 47.76603 152 TRP A N 1
ATOM 1044 C CA . TRP A 1 166 ? -35.61113 48.92644 -2.71441 1.000 59.93387 152 TRP A CA 1
ATOM 1045 C C . TRP A 1 166 ? -35.21560 48.03677 -1.53981 1.000 55.95243 152 TRP A C 1
ATOM 1046 O O . TRP A 1 166 ? -34.49536 48.49885 -0.64781 1.000 49.59288 152 TRP A O 1
ATOM 1057 N N . ASN A 1 167 ? -35.64157 46.77115 -1.52330 1.000 45.65753 153 ASN A N 1
ATOM 1058 C CA . ASN A 1 167 ? -35.04489 45.82405 -0.59078 1.000 42.59559 153 ASN A CA 1
ATOM 1059 C C . ASN A 1 167 ? -33.62415 45.45540 -0.98410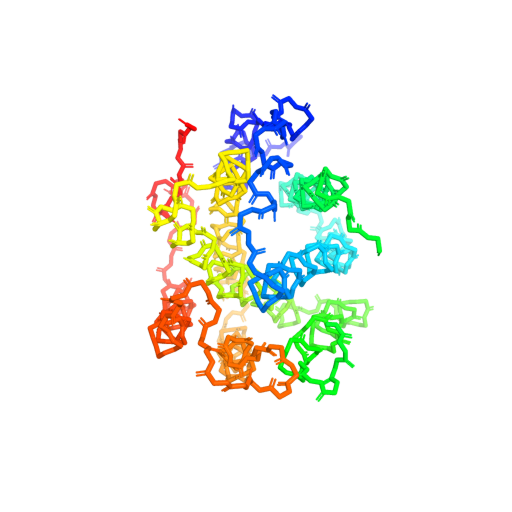 1.000 42.00113 153 ASN A C 1
ATOM 1060 O O . ASN A 1 167 ? -32.87729 44.94500 -0.14435 1.000 49.22410 153 ASN A O 1
ATOM 1065 N N . LEU A 1 168 ? -33.23399 45.69046 -2.23842 1.000 43.20409 154 LEU A N 1
ATOM 1066 C CA . LEU A 1 168 ? -31.85288 45.42718 -2.62481 1.000 36.35322 154 LEU A CA 1
ATOM 1067 C C . LEU A 1 168 ? -30.89890 46.39563 -1.94169 1.000 43.22560 154 LEU A C 1
ATOM 1068 O O . LEU A 1 168 ? -29.78047 46.01746 -1.57511 1.000 48.30743 154 LEU A O 1
ATOM 1073 N N . ASN A 1 169 ? -31.31643 47.65207 -1.76683 1.000 38.77178 155 ASN A N 1
ATOM 1074 C CA . ASN A 1 169 ? -30.48546 48.58975 -1.02021 1.000 46.35399 155 ASN A CA 1
ATOM 1075 C C . ASN A 1 169 ? -30.25021 48.10567 0.40120 1.000 54.97134 155 ASN A C 1
ATOM 1076 O O . ASN A 1 169 ? -29.18075 48.34791 0.97190 1.000 72.71008 155 ASN A O 1
ATOM 1081 N N . ARG A 1 170 ? -31.22867 47.40988 0.98003 1.000 45.89702 156 ARG A N 1
ATOM 1082 C CA . ARG A 1 170 ? -31.07420 46.87038 2.32373 1.000 45.11292 156 ARG A CA 1
ATOM 1083 C C . ARG A 1 170 ? -30.18121 45.63561 2.32668 1.000 51.14033 156 ARG A C 1
ATOM 1084 O O . ARG A 1 170 ? -29.27586 45.51623 3.16107 1.000 46.31913 156 ARG A O 1
ATOM 1092 N N . ASP A 1 171 ? -30.42080 44.71177 1.39787 1.000 39.84118 157 ASP A N 1
ATOM 1093 C CA . ASP A 1 171 ? -29.70734 43.43451 1.35869 1.000 43.94930 157 ASP A CA 1
ATOM 1094 C C . ASP A 1 171 ? -29.78512 42.89532 -0.06311 1.000 44.19409 157 ASP A C 1
ATOM 1095 O O . ASP A 1 171 ? -30.79154 42.28289 -0.45782 1.000 42.28382 157 ASP A O 1
ATOM 1100 N N . PRO A 1 172 ? -28.74632 43.08907 -0.85497 1.000 47.65903 158 PRO A N 1
ATOM 1101 C CA . PRO A 1 172 ? -28.72075 42.60717 -2.24283 1.000 35.36942 158 PRO A CA 1
ATOM 1102 C C . PRO A 1 172 ? -28.41735 41.11528 -2.37242 1.000 38.60964 158 PRO A C 1
ATOM 1103 O O . PRO A 1 172 ? -27.61049 40.69612 -3.20478 1.000 53.21140 158 PRO A O 1
ATOM 1107 N N . SER A 1 173 ? -29.06703 40.30785 -1.53987 1.000 47.79749 159 SER A N 1
ATOM 1108 C CA . SER A 1 173 ? -28.86638 38.87031 -1.57039 1.000 49.17604 159 SER A CA 1
ATOM 1109 C C . SER A 1 173 ? -29.42044 38.27903 -2.86360 1.000 49.83186 159 SER A C 1
ATOM 1110 O O . SER A 1 173 ? -30.26289 38.89010 -3.52657 1.000 44.83515 159 SER A O 1
ATOM 1113 N N . PRO A 1 174 ? -28.95683 37.08443 -3.24323 1.000 42.76779 160 PRO A N 1
ATOM 1114 C CA . PRO A 1 174 ? -29.53366 36.42225 -4.42382 1.000 36.30323 160 PRO A CA 1
ATOM 1115 C C . PRO A 1 174 ? -31.03342 36.19047 -4.32084 1.000 51.52932 160 PRO A C 1
ATOM 1116 O O . PRO A 1 174 ? -31.72200 36.19814 -5.34959 1.000 40.42708 160 PRO A O 1
ATOM 1120 N N . GLU A 1 175 ? -31.56308 35.97777 -3.11159 1.000 47.56166 161 GLU A N 1
ATOM 1121 C CA . GLU A 1 175 ? -33.00291 35.78426 -2.96236 1.000 37.63742 161 GLU A CA 1
ATOM 1122 C C . GLU A 1 175 ? -33.76635 37.07386 -3.24202 1.000 37.77570 161 GLU A C 1
ATOM 1123 O O . GLU A 1 175 ? -34.82721 37.04843 -3.87621 1.000 34.44414 161 GLU A O 1
ATOM 1129 N N . ASN A 1 176 ? -33.25476 38.21081 -2.76613 1.000 36.28080 162 ASN A N 1
ATOM 1130 C CA . ASN A 1 176 ? -33.90685 39.47826 -3.07312 1.000 36.62431 162 ASN A CA 1
ATOM 1131 C C . ASN A 1 176 ? -33.77055 39.83392 -4.54668 1.000 38.22015 162 ASN A C 1
ATOM 1132 O O . ASN A 1 176 ? -34.64811 40.49999 -5.10525 1.000 37.76972 162 ASN A O 1
ATOM 1137 N N . GLN A 1 177 ? -32.68854 39.39829 -5.19081 1.000 38.55573 163 GLN A N 1
ATOM 1138 C CA . GLN A 1 177 ? -32.51103 39.70540 -6.60392 1.000 43.95154 163 GLN A CA 1
ATOM 1139 C C . GLN A 1 177 ? -33.48520 38.91041 -7.46423 1.000 45.04540 163 GLN A C 1
ATOM 1140 O O . GLN A 1 177 ? -34.01471 39.43054 -8.45360 1.000 41.41263 163 GLN A O 1
ATOM 1146 N N . VAL A 1 178 ? -33.75116 37.65785 -7.09250 1.000 32.13907 164 VAL A N 1
ATOM 1147 C CA . VAL A 1 178 ? -34.72739 36.86681 -7.83233 1.000 33.49063 164 VAL A CA 1
ATOM 1148 C C . VAL A 1 178 ? -36.15438 37.34248 -7.54847 1.000 42.08590 164 VAL A C 1
ATOM 1149 O O . VAL A 1 178 ? -37.01609 37.27579 -8.43267 1.000 37.22751 164 VAL A O 1
ATOM 1153 N N . ARG A 1 179 ? -36.43491 37.84693 -6.34091 1.000 39.51037 165 ARG A N 1
ATOM 1154 C CA . ARG A 1 179 ? -37.75934 38.41079 -6.08799 1.000 38.09646 165 ARG A CA 1
ATOM 1155 C C . ARG A 1 179 ? -37.96363 39.68447 -6.89388 1.000 44.18833 165 ARG A C 1
ATOM 1156 O O . ARG A 1 179 ? -39.05566 39.92503 -7.42321 1.000 41.05565 165 ARG A O 1
ATOM 1164 N N . ALA A 1 180 ? -36.91908 40.51138 -6.99218 1.000 35.07047 166 ALA A N 1
ATOM 1165 C CA . ALA A 1 180 ? -36.97358 41.68966 -7.84740 1.000 39.86235 166 ALA A CA 1
ATOM 1166 C C . ALA A 1 180 ? -37.22726 41.29964 -9.29890 1.000 40.76273 166 ALA A C 1
ATOM 1167 O O . ALA A 1 180 ? -38.08437 41.88493 -9.96588 1.000 39.50008 166 ALA A O 1
ATOM 1169 N N . ALA A 1 181 ? -36.49711 40.29986 -9.80314 1.000 35.21096 167 ALA A N 1
ATOM 1170 C CA . ALA A 1 181 ? -36.67015 39.89164 -11.19559 1.000 35.22699 167 ALA A CA 1
ATOM 1171 C C . ALA A 1 181 ? -38.07525 39.35742 -11.44454 1.000 34.50353 167 ALA A C 1
ATOM 1172 O O . ALA A 1 181 ? -38.69962 39.68212 -12.46088 1.000 37.21501 167 ALA A O 1
ATOM 1174 N N . VAL A 1 182 ? -38.59036 38.53971 -10.52288 1.000 35.72705 168 VAL A N 1
ATOM 1175 C CA . VAL A 1 182 ? -39.93974 38.00179 -10.66541 1.000 37.10958 168 VAL A CA 1
ATOM 1176 C C . VAL A 1 182 ? -40.96770 39.12714 -10.70952 1.000 35.56125 168 VAL A C 1
ATOM 1177 O O . VAL A 1 182 ? -41.94308 39.06496 -11.46872 1.000 39.50711 168 VAL A O 1
ATOM 1181 N N . THR A 1 183 ? -40.75552 40.18450 -9.92159 1.000 39.94047 169 THR A N 1
ATOM 1182 C CA . THR A 1 183 ? -41.76258 41.23702 -9.80964 1.000 34.94071 169 THR A CA 1
ATOM 1183 C C . THR A 1 183 ? -41.81573 42.09975 -11.06639 1.000 41.45125 169 THR A C 1
ATOM 1184 O O . THR A 1 183 ? -42.85019 42.17309 -11.73896 1.000 41.11744 169 THR A O 1
ATOM 1188 N N . TYR A 1 184 ? -40.71374 42.77362 -11.39953 1.000 33.12704 170 TYR A N 1
ATOM 1189 C CA . TYR A 1 184 ? -40.78625 43.74878 -12.48211 1.000 43.35814 170 TYR A CA 1
ATOM 1190 C C . TYR A 1 184 ? -40.86520 43.07536 -13.84615 1.000 38.36867 170 TYR A C 1
ATOM 1191 O O . TYR A 1 184 ? -41.44319 43.64148 -14.78066 1.000 53.40284 170 TYR A O 1
ATOM 1200 N N . ASN A 1 185 ? -40.30385 41.87549 -13.98377 1.000 37.36941 171 ASN A N 1
ATOM 1201 C CA . ASN A 1 185 ? -40.15145 41.24618 -15.28994 1.000 38.14187 171 ASN A CA 1
ATOM 1202 C C . ASN A 1 185 ? -41.25453 40.23285 -15.58319 1.000 44.02178 171 ASN A C 1
ATOM 1203 O O . ASN A 1 185 ? -42.03745 40.41807 -16.52061 1.000 43.90720 171 ASN A O 1
ATOM 1208 N N . LEU A 1 186 ? -41.33323 39.16172 -14.79320 1.000 36.23613 172 LEU A N 1
ATOM 1209 C CA . LEU A 1 186 ? -42.29418 38.10030 -15.07308 1.000 36.36617 172 LEU A CA 1
ATOM 1210 C C . LEU A 1 186 ? -43.72219 38.48405 -14.70876 1.000 36.47398 172 LEU A C 1
ATOM 1211 O O . LEU A 1 186 ? -44.66637 37.95196 -15.29900 1.000 37.80066 172 LEU A O 1
ATOM 1216 N N . VAL A 1 187 ? -43.90593 39.37848 -13.73958 1.000 37.26252 173 VAL A N 1
ATOM 1217 C CA . VAL A 1 187 ? -45.24003 39.74197 -13.27614 1.000 27.34259 173 VAL A CA 1
ATOM 1218 C C . VAL A 1 187 ? -45.67076 41.05526 -13.91815 1.000 30.75897 173 VAL A C 1
ATOM 1219 O O . VAL A 1 187 ? -46.68746 41.10650 -14.61903 1.000 38.67978 173 VAL A O 1
ATOM 1223 N N . VAL A 1 188 ? -44.89291 42.11996 -13.69778 1.000 41.79356 174 VAL A N 1
ATOM 1224 C CA . VAL A 1 188 ? -45.25499 43.44007 -14.21742 1.000 36.21371 174 VAL A CA 1
ATOM 1225 C C . VAL A 1 188 ? -45.31092 43.42943 -15.74049 1.000 37.00168 174 VAL A C 1
ATOM 1226 O O . VAL A 1 188 ? -46.22828 43.99168 -16.35121 1.000 36.63897 174 VAL A O 1
ATOM 1230 N N . GLU A 1 189 ? -44.33212 42.80463 -16.37872 1.000 35.00471 175 GLU A N 1
ATOM 1231 C CA . GLU A 1 189 ? -44.30330 42.74402 -17.83056 1.000 36.95239 175 GLU A CA 1
ATOM 1232 C C . GLU A 1 189 ? -44.91706 41.47150 -18.38607 1.000 39.01100 175 GLU A C 1
ATOM 1233 O O . GLU A 1 189 ? -45.68020 41.53463 -19.35191 1.000 39.23200 175 GLU A O 1
ATOM 1239 N N . GLY A 1 190 ? -44.61443 40.32102 -17.78585 1.000 31.32189 176 GLY A N 1
ATOM 1240 C CA . GLY A 1 190 ? -45.08181 39.05582 -18.31425 1.000 25.93164 176 GLY A CA 1
ATOM 1241 C C . GLY A 1 190 ? -46.56996 38.83203 -18.17604 1.000 41.89736 176 GLY A C 1
ATOM 1242 O O . GLY A 1 190 ? -47.13861 38.05426 -18.95144 1.000 31.92220 176 GLY A O 1
ATOM 1243 N N . VAL A 1 191 ? -47.21472 39.49669 -17.21626 1.000 38.96760 177 VAL A N 1
ATOM 1244 C CA . VAL A 1 191 ? -48.64302 39.31253 -16.98012 1.000 30.07976 177 VAL A CA 1
ATOM 1245 C C . VAL A 1 191 ? -49.38691 40.62622 -17.18812 1.000 34.47211 177 VAL A C 1
ATOM 1246 O O . VAL A 1 191 ? -50.33158 40.69735 -17.98372 1.000 31.37688 177 VAL A O 1
ATOM 1250 N N . ALA A 1 192 ? -48.97790 41.67418 -16.46712 1.000 35.07908 178 ALA A N 1
ATOM 1251 C CA . ALA A 1 192 ? -49.72690 42.92549 -16.50505 1.000 40.67649 178 ALA A CA 1
ATOM 1252 C C . ALA A 1 192 ? -49.57995 43.61668 -17.85485 1.000 41.96158 178 ALA A C 1
ATOM 1253 O O . ALA A 1 192 ? -50.57931 43.94767 -18.50265 1.000 35.98308 178 ALA A O 1
ATOM 1255 N N . ALA A 1 193 ? -48.34182 43.84436 -18.29755 1.000 38.51452 179 ALA A N 1
ATOM 1256 C CA . ALA A 1 193 ? -48.13515 44.49909 -19.58411 1.000 37.13145 179 ALA A CA 1
ATOM 1257 C C . ALA A 1 193 ? -48.66411 43.64418 -20.73339 1.000 32.18947 179 ALA A C 1
ATOM 1258 O O . ALA A 1 193 ? -49.38368 44.14477 -21.60519 1.000 32.79224 179 ALA A O 1
ATOM 1260 N N . GLU A 1 194 ? -48.33661 42.34774 -20.74750 1.000 25.42244 180 GLU A N 1
ATOM 1261 C CA . GLU A 1 194 ? -48.78099 41.49450 -21.85046 1.000 44.44153 180 GLU A CA 1
ATOM 1262 C C . GLU A 1 194 ? -50.30091 41.39784 -21.91083 1.000 37.58326 180 GLU A C 1
ATOM 1263 O O . GLU A 1 194 ? -50.88343 41.37839 -23.00080 1.000 37.09112 180 GLU A O 1
ATOM 1269 N N . GLY A 1 195 ? -50.96133 41.32325 -20.75283 1.000 39.71696 181 GLY A N 1
ATOM 1270 C CA . GLY A 1 195 ? -52.41471 41.34108 -20.74355 1.000 28.56299 181 GLY A CA 1
ATOM 1271 C C . GLY A 1 195 ? -52.98334 42.67571 -21.17742 1.000 31.00346 181 GLY A C 1
ATOM 1272 O O . GLY A 1 195 ? -54.04310 42.73089 -21.80768 1.000 33.00857 181 GLY A O 1
ATOM 1273 N N . GLY A 1 196 ? -52.29237 43.76752 -20.84833 1.000 31.24784 182 GLY A N 1
ATOM 1274 C CA . GLY A 1 196 ? -52.68817 45.06358 -21.37009 1.000 31.80100 182 GLY A CA 1
ATOM 1275 C C . GLY A 1 196 ? -52.58568 45.13394 -22.88363 1.000 38.86466 182 GLY A C 1
ATOM 1276 O O . GLY A 1 196 ? -53.45494 45.70766 -23.54420 1.000 30.60743 182 GLY A O 1
ATOM 1277 N N . TYR A 1 197 ? -51.52501 44.54968 -23.45480 1.000 30.96755 183 TYR A N 1
ATOM 1278 C CA . TYR A 1 197 ? -51.38028 44.53569 -24.91037 1.000 28.34829 183 TYR A CA 1
ATOM 1279 C C . TYR A 1 197 ? -52.56818 43.84723 -25.56847 1.000 36.27451 183 TYR A C 1
ATOM 1280 O O . TYR A 1 197 ? -53.07938 44.30932 -26.59725 1.000 35.43015 183 TYR A O 1
ATOM 1289 N N . ASN A 1 198 ? -53.01767 42.73993 -24.97728 1.000 32.12958 184 ASN A N 1
ATOM 1290 C CA . ASN A 1 198 ? -54.17708 42.01697 -25.48320 1.000 33.57146 184 ASN A CA 1
ATOM 1291 C C . ASN A 1 198 ? -55.42291 42.90133 -25.49992 1.000 42.51482 184 ASN A C 1
ATOM 1292 O O . ASN A 1 198 ? -56.26213 42.78512 -26.40487 1.000 34.49593 184 ASN A O 1
ATOM 1297 N N . ILE A 1 199 ? -55.55274 43.80159 -24.51930 1.000 31.91981 185 ILE A N 1
ATOM 1298 C CA . ILE A 1 199 ? -56.69484 44.71334 -24.49015 1.000 28.89924 185 ILE A CA 1
ATOM 1299 C C . ILE A 1 199 ? -56.61753 45.70962 -25.63937 1.000 28.75527 185 ILE A C 1
ATOM 1300 O O . ILE A 1 199 ? -57.61561 45.96304 -26.32922 1.000 37.91719 185 ILE A O 1
ATOM 1305 N N . PHE A 1 200 ? -55.43442 46.29501 -25.86028 1.000 32.04588 186 PHE A N 1
ATOM 1306 C CA . PHE A 1 200 ? -55.26777 47.26021 -26.94645 1.000 27.93413 186 PHE A CA 1
ATOM 1307 C C . PHE A 1 200 ? -55.46178 46.61243 -28.31510 1.000 38.61913 186 PHE A C 1
ATOM 1308 O O . PHE A 1 200 ? -56.08781 47.20280 -29.20264 1.000 33.56451 186 PHE A O 1
ATOM 1316 N N . LYS A 1 201 ? -54.92243 45.40796 -28.51347 1.000 37.28887 187 LYS A N 1
ATOM 1317 C CA . LYS A 1 201 ? -55.03654 44.77079 -29.82044 1.000 32.17220 187 LYS A CA 1
ATOM 1318 C C . LYS A 1 201 ? -56.49157 44.45684 -30.15226 1.000 34.21117 187 LYS A C 1
ATOM 1319 O O . LYS A 1 201 ? -56.91747 44.61171 -31.30122 1.000 33.06272 187 LYS A O 1
ATOM 1325 N N . TYR A 1 202 ? -57.27852 44.04822 -29.14980 1.000 31.47142 188 TYR A N 1
ATOM 1326 C CA . TYR A 1 202 ? -58.68547 43.73847 -29.38738 1.000 36.21548 188 TYR A CA 1
ATOM 1327 C C . TYR A 1 202 ? -59.46470 44.97615 -29.81128 1.000 34.85475 188 TYR A C 1
ATOM 1328 O O . TYR A 1 202 ? -60.30330 44.90850 -30.71685 1.000 39.90116 188 TYR A O 1
ATOM 1337 N N . ILE A 1 203 ? -59.21862 46.10675 -29.14988 1.000 29.05155 189 ILE A N 1
ATOM 1338 C CA . ILE A 1 203 ? -59.95844 47.32743 -29.44656 1.000 31.36562 189 ILE A CA 1
ATOM 1339 C C . ILE A 1 203 ? -59.58772 47.86371 -30.82166 1.000 34.09089 189 ILE A C 1
ATOM 1340 O O . ILE A 1 203 ? -60.45508 48.29622 -31.59005 1.000 40.91677 189 ILE A O 1
ATOM 1345 N N . THR A 1 204 ? -58.29893 47.84810 -31.15752 1.000 34.22731 190 THR A N 1
ATOM 1346 C CA . THR A 1 204 ? -57.88910 48.40876 -32.43866 1.000 42.05458 190 THR A CA 1
ATOM 1347 C C . THR A 1 204 ? -58.40368 47.57897 -33.61320 1.000 26.16383 190 THR A C 1
ATOM 1348 O O . THR A 1 204 ? -58.77305 48.14733 -34.64381 1.000 36.81404 190 THR A O 1
ATOM 1352 N N . ARG A 1 205 ? -58.46950 46.25022 -33.48301 1.000 32.19353 191 ARG A N 1
ATOM 1353 C CA . ARG A 1 205 ? -58.95273 45.43895 -34.59706 1.000 39.69230 191 ARG A CA 1
ATOM 1354 C C . ARG A 1 205 ? -60.47085 45.35896 -34.66364 1.000 39.81262 191 ARG A C 1
ATOM 1355 O O . ARG A 1 205 ? -61.02034 45.17044 -35.75386 1.000 37.39425 191 ARG A O 1
ATOM 1363 N N . THR A 1 206 ? -61.16305 45.50111 -33.52973 1.000 40.66119 192 THR A N 1
ATOM 1364 C CA . THR A 1 206 ? -62.61686 45.37478 -33.52876 1.000 38.03856 192 THR A CA 1
ATOM 1365 C C . THR A 1 206 ? -63.28861 46.60821 -34.11556 1.000 36.84113 192 THR A C 1
ATOM 1366 O O . THR A 1 206 ? -64.32574 46.49836 -34.77869 1.000 42.54886 192 THR A O 1
ATOM 1370 N N . PHE A 1 207 ? -62.72191 47.78856 -33.87692 1.000 32.17868 193 PHE A N 1
ATOM 1371 C CA . PHE A 1 207 ? -63.31450 49.02816 -34.34734 1.000 36.68543 193 PHE A CA 1
ATOM 1372 C C . PHE A 1 207 ? -62.50900 49.71110 -35.43698 1.000 38.95199 193 PHE A C 1
ATOM 1373 O O . PHE A 1 207 ? -62.95335 50.74644 -35.94375 1.000 46.24306 193 PHE A O 1
ATOM 1381 N N . ASN A 1 208 ? -61.34798 49.16833 -35.80288 1.000 37.59952 194 ASN A N 1
ATOM 1382 C CA . ASN A 1 208 ? -60.47558 49.77974 -36.80552 1.000 37.52391 194 ASN A CA 1
ATOM 1383 C C . ASN A 1 208 ? -60.14032 51.22583 -36.42813 1.000 44.39411 194 ASN A C 1
ATOM 1384 O O . ASN A 1 208 ? -60.37289 52.16432 -37.19313 1.000 42.01020 194 ASN A O 1
ATOM 1389 N N . ILE A 1 209 ? -59.60379 51.40397 -35.21811 1.000 42.63732 195 ILE A N 1
ATOM 1390 C CA . ILE A 1 209 ? -59.31342 52.72377 -34.67566 1.000 37.27258 195 ILE A CA 1
ATOM 1391 C C . ILE A 1 209 ? -57.89271 52.74964 -34.13321 1.000 37.93858 195 ILE A C 1
ATOM 1392 O O . ILE A 1 209 ? -57.27088 51.71147 -33.88835 1.000 35.66400 195 ILE A O 1
ATOM 1397 N N . PHE A 1 210 ? -57.39720 53.96788 -33.93272 1.000 43.20347 196 PHE A N 1
ATOM 1398 C CA . PHE A 1 210 ? -56.09760 54.21456 -33.31503 1.000 29.58080 196 PHE A CA 1
ATOM 1399 C C . PHE A 1 210 ? -54.94433 53.51043 -34.03726 1.000 45.19951 196 PHE A C 1
ATOM 1400 O O . PHE A 1 210 ? -54.20705 52.73046 -33.42162 1.000 34.71788 196 PHE A O 1
ATOM 1408 N N . PRO A 1 211 ? -54.73699 53.78272 -35.33102 1.000 38.75903 197 PRO A N 1
ATOM 1409 C CA . PRO A 1 211 ? -53.62476 53.12136 -36.03314 1.000 31.35563 197 PRO A CA 1
ATOM 1410 C C . PRO A 1 211 ? -52.26075 53.46944 -35.46701 1.000 35.74185 197 PRO A C 1
ATOM 1411 O O . PRO A 1 211 ? -51.36214 52.61991 -35.48445 1.000 42.57246 197 PRO A O 1
ATOM 1415 N N . GLY A 1 212 ? -52.07714 54.69026 -34.96171 1.000 47.24680 198 GLY A N 1
ATOM 1416 C CA . GLY A 1 212 ? -50.80113 55.04417 -34.36316 1.000 38.59626 198 GLY A CA 1
ATOM 1417 C C . GLY A 1 212 ? -50.53762 54.29131 -33.07379 1.000 39.15348 198 GLY A C 1
ATOM 1418 O O . GLY A 1 212 ? -49.41759 53.83519 -32.82705 1.000 33.78460 198 GLY A O 1
ATOM 1419 N N . LEU A 1 213 ? -51.56559 54.15008 -32.23483 1.000 36.81600 199 LEU A N 1
ATOM 1420 C CA . LEU A 1 213 ? -51.42022 53.38237 -31.00249 1.000 37.12796 199 LEU A CA 1
ATOM 1421 C C . LEU A 1 213 ? -51.18283 51.90567 -31.29450 1.000 34.58342 199 LEU A C 1
ATOM 1422 O O . LEU A 1 213 ? -50.37948 51.25540 -30.61608 1.000 35.30905 199 LEU A O 1
ATOM 1427 N N . ALA A 1 214 ? -51.87457 51.35767 -32.29800 1.000 38.40100 200 ALA A N 1
ATOM 1428 C CA . ALA A 1 214 ? -51.65751 49.96201 -32.66635 1.000 32.15021 200 ALA A CA 1
ATOM 1429 C C . ALA A 1 214 ? -50.22251 49.73457 -33.12033 1.000 34.19255 200 ALA A C 1
ATOM 1430 O O . ALA A 1 214 ? -49.61981 48.70156 -32.80701 1.000 37.03685 200 ALA A O 1
ATOM 1432 N N . LYS A 1 215 ? -49.65614 50.69171 -33.85856 1.000 30.36685 201 LYS A N 1
ATOM 1433 C CA . LYS A 1 215 ? -48.25167 50.58868 -34.23443 1.000 32.44839 201 LYS A CA 1
ATOM 1434 C C . LYS A 1 215 ? -47.34947 50.67462 -33.00529 1.000 35.26938 201 LYS A C 1
ATOM 1435 O O . LYS A 1 215 ? -46.37780 49.92047 -32.89196 1.000 41.24264 201 LYS A O 1
ATOM 1441 N N . MET A 1 216 ? -47.67066 51.56963 -32.06282 1.000 35.35122 202 MET A N 1
ATOM 1442 C CA . MET A 1 216 ? -46.88150 51.68335 -30.83722 1.000 39.46475 202 MET A CA 1
ATOM 1443 C C . MET A 1 216 ? -46.88260 50.38061 -30.04282 1.000 42.40247 202 MET A C 1
ATOM 1444 O O . MET A 1 216 ? -45.82369 49.92300 -29.59565 1.000 35.78399 202 MET A O 1
ATOM 1449 N N . VAL A 1 217 ? -48.06241 49.77438 -29.85124 1.000 35.46352 203 VAL A N 1
ATOM 1450 C CA . VAL A 1 217 ? -48.16810 48.55776 -29.04289 1.000 40.37306 203 VAL A CA 1
ATOM 1451 C C . VAL A 1 217 ? -47.34806 47.42967 -29.65375 1.000 34.26364 203 VAL A C 1
ATOM 1452 O O . VAL A 1 217 ? -46.74879 46.61978 -28.93722 1.000 43.59548 203 VAL A O 1
ATOM 1456 N N . ASN A 1 218 ? -47.31454 47.35012 -30.98394 1.000 36.36224 204 ASN A N 1
ATOM 1457 C CA . ASN A 1 218 ? -46.50449 46.32685 -31.63680 1.000 35.93731 204 ASN A CA 1
ATOM 1458 C C . ASN A 1 218 ? -45.02776 46.51956 -31.31901 1.000 34.81041 204 ASN A C 1
ATOM 1459 O O . ASN A 1 218 ? -44.32965 45.56954 -30.94699 1.000 40.32473 204 ASN A O 1
ATOM 1464 N N . TYR A 1 219 ? -44.53957 47.75551 -31.44187 1.000 38.58323 205 TYR A N 1
ATOM 1465 C CA . TYR A 1 219 ? -43.14160 48.03589 -31.13360 1.000 32.08146 205 TYR A CA 1
ATOM 1466 C C . TYR A 1 219 ? -42.84132 47.82518 -29.65496 1.000 35.04434 205 TYR A C 1
ATOM 1467 O O . TYR A 1 219 ? -41.77487 47.30887 -29.30116 1.000 36.79341 205 TYR A O 1
ATOM 1476 N N . ILE A 1 220 ? -43.76156 48.22810 -28.77597 1.000 34.03487 206 ILE A N 1
ATOM 1477 C CA . ILE A 1 220 ? -43.54319 48.06056 -27.34103 1.000 30.73181 206 ILE A CA 1
ATOM 1478 C C . ILE A 1 220 ? -43.47744 46.58317 -26.98519 1.000 30.36365 206 ILE A C 1
ATOM 1479 O O . ILE A 1 220 ? -42.59360 46.14634 -26.23717 1.000 32.99081 206 ILE A O 1
ATOM 1484 N N . ALA A 1 221 ? -44.40797 45.79291 -27.52658 1.000 33.81097 207 ALA A N 1
ATOM 1485 C CA . ALA A 1 221 ? -44.40311 44.34618 -27.34449 1.000 37.97321 207 ALA A CA 1
ATOM 1486 C C . ALA A 1 221 ? -43.16404 43.68297 -27.92756 1.000 36.60900 207 ALA A C 1
ATOM 1487 O O . ALA A 1 221 ? -42.81623 42.57201 -27.51342 1.000 35.49108 207 ALA A O 1
ATOM 1489 N N . THR A 1 222 ? -42.50036 44.32000 -28.89066 1.000 32.62174 208 THR A N 1
ATOM 1490 C CA . THR A 1 222 ? -41.24424 43.76880 -29.38207 1.000 36.70824 208 THR A CA 1
ATOM 1491 C C . THR A 1 222 ? -40.13423 43.96100 -28.35116 1.000 34.01594 208 THR A C 1
ATOM 1492 O O . THR A 1 222 ? -39.44344 43.00292 -27.98509 1.000 30.70667 208 THR A O 1
ATOM 1496 N N . ASP A 1 223 ? -39.96285 45.19191 -27.85781 1.000 29.10829 209 ASP A N 1
ATOM 1497 C CA . ASP A 1 223 ? -39.01235 45.43496 -26.77611 1.000 33.89126 209 ASP A CA 1
ATOM 1498 C C . ASP A 1 223 ? -39.29203 44.52417 -25.58881 1.000 43.40920 209 ASP A C 1
ATOM 1499 O O . ASP A 1 223 ? -38.37560 43.89286 -25.04965 1.000 41.82743 209 ASP A O 1
ATOM 1504 N N . GLU A 1 224 ? -40.55833 44.44416 -25.17041 1.000 34.73391 210 GLU A N 1
ATOM 1505 C CA . GLU A 1 224 ? -40.92622 43.64079 -24.01114 1.000 38.73853 210 GLU A CA 1
ATOM 1506 C C . GLU A 1 224 ? -40.58286 42.16826 -24.20030 1.000 41.83854 210 GLU A C 1
ATOM 1507 O O . GLU A 1 224 ? -40.35085 41.46239 -23.21071 1.000 43.14081 210 GLU A O 1
ATOM 1513 N N . SER A 1 225 ? -40.52997 41.69560 -25.44851 1.000 42.14422 211 SER A N 1
ATOM 1514 C CA . SER A 1 225 ? -40.09803 40.32630 -25.71098 1.000 37.23196 211 SER A CA 1
ATOM 1515 C C . SER A 1 225 ? -38.67822 40.09202 -25.20956 1.000 41.62754 211 SER A C 1
ATOM 1516 O O . SER A 1 225 ? -38.38668 39.05383 -24.60418 1.000 32.86180 211 SER A O 1
ATOM 1519 N N . ARG A 1 226 ? -37.78083 41.05022 -25.45056 1.000 42.47547 212 ARG A N 1
ATOM 1520 C CA . ARG A 1 226 ? -36.41963 40.93374 -24.94189 1.000 40.47283 212 ARG A CA 1
ATOM 1521 C C . ARG A 1 226 ? -36.36838 41.11860 -23.43061 1.000 34.46120 212 ARG A C 1
ATOM 1522 O O . ARG A 1 226 ? -35.52665 40.50890 -22.76230 1.000 37.78030 212 ARG A O 1
ATOM 1530 N N . HIS A 1 227 ? -37.26412 41.93763 -22.87551 1.000 37.42456 213 HIS A N 1
ATOM 1531 C CA . HIS A 1 227 ? -37.30504 42.12293 -21.42820 1.000 33.00754 213 HIS A CA 1
ATOM 1532 C C . HIS A 1 227 ? -37.61044 40.81492 -20.70808 1.000 26.88992 213 HIS A C 1
ATOM 1533 O O . HIS A 1 227 ? -36.98782 40.50263 -19.68707 1.000 40.37887 213 HIS A O 1
ATOM 1540 N N . ILE A 1 228 ? -38.55790 40.03251 -21.23235 1.000 40.86392 214 ILE A N 1
ATOM 1541 C CA . ILE A 1 228 ? -38.92035 38.76383 -20.60487 1.000 42.34139 214 ILE A CA 1
ATOM 1542 C C . ILE A 1 228 ? -37.77959 37.76265 -20.71578 1.000 36.61324 214 ILE A C 1
ATOM 1543 O O . ILE A 1 228 ? -37.49667 37.01284 -19.77103 1.000 43.24528 214 ILE A O 1
ATOM 1548 N N . ALA A 1 229 ? -37.11509 37.72868 -21.87108 1.000 35.58723 215 ALA A N 1
ATOM 1549 C CA . ALA A 1 229 ? -35.99827 36.81196 -22.05975 1.000 40.89918 215 ALA A CA 1
ATOM 1550 C C . ALA A 1 229 ? -34.87178 37.09611 -21.07268 1.000 29.93205 215 ALA A C 1
ATOM 1551 O O . ALA A 1 229 ? -34.31135 36.16915 -20.47919 1.000 40.17692 215 ALA A O 1
ATOM 1553 N N . PHE A 1 230 ? -34.52734 38.37150 -20.87913 1.000 31.84328 216 PHE A N 1
ATOM 1554 C CA . PHE A 1 230 ? -33.47632 38.70338 -19.92266 1.000 42.43475 216 PHE A CA 1
ATOM 1555 C C . PHE A 1 230 ? -33.88892 38.33211 -18.50524 1.000 37.06756 216 PHE A C 1
ATOM 1556 O O . PHE A 1 230 ? -33.07078 37.83169 -17.72512 1.000 48.19181 216 PHE A O 1
ATOM 1564 N N . GLY A 1 231 ? -35.15296 38.57397 -18.15038 1.000 43.39509 217 GLY A N 1
ATOM 1565 C CA . GLY A 1 231 ? -35.62611 38.16997 -16.83676 1.000 44.88694 217 GLY A CA 1
ATOM 1566 C C . GLY A 1 231 ? -35.57840 36.66769 -16.64065 1.000 41.68811 217 GLY A C 1
ATOM 1567 O O . GLY A 1 231 ? -35.23076 36.18319 -15.56064 1.000 45.99733 217 GLY A O 1
ATOM 1568 N N . THR A 1 232 ? -35.92172 35.91121 -17.68662 1.000 42.44491 218 THR A N 1
ATOM 1569 C CA . THR A 1 232 ? -35.81091 34.45734 -17.62523 1.000 48.10897 218 THR A CA 1
ATOM 1570 C C . THR A 1 232 ? -34.35965 34.03147 -17.43382 1.000 46.30179 218 THR A C 1
ATOM 1571 O O . THR A 1 232 ? -34.05484 33.19266 -16.57588 1.000 47.29830 218 THR A O 1
ATOM 1575 N N . TYR A 1 233 ? -33.44801 34.61872 -18.21458 1.000 46.63977 219 TYR A N 1
ATOM 1576 C CA . TYR A 1 233 ? -32.02453 34.33386 -18.05406 1.000 42.43053 219 TYR A CA 1
ATOM 1577 C C . TYR A 1 233 ? -31.53088 34.72502 -16.66597 1.000 41.29055 219 TYR A C 1
ATOM 1578 O O . TYR A 1 233 ? -30.81397 33.95515 -16.01463 1.000 49.19783 219 TYR A O 1
ATOM 1587 N N . LEU A 1 234 ? -31.90713 35.91663 -16.19500 1.000 40.51812 220 LEU A N 1
ATOM 1588 C CA . LEU A 1 234 ? -31.44481 36.37832 -14.88920 1.000 35.81893 220 LEU A CA 1
ATOM 1589 C C . LEU A 1 234 ? -31.92039 35.45032 -13.77788 1.000 46.05121 220 LEU A C 1
ATOM 1590 O O . LEU A 1 234 ? -31.14330 35.07099 -12.89378 1.000 41.06869 220 LEU A O 1
ATOM 1595 N N . ILE A 1 235 ? -33.20157 35.07506 -13.80318 1.000 42.74507 221 ILE A N 1
ATOM 1596 C CA . ILE A 1 235 ? -33.70951 34.13732 -12.80726 1.000 41.04807 221 ILE A CA 1
ATOM 1597 C C . ILE A 1 235 ? -33.01795 32.79144 -12.944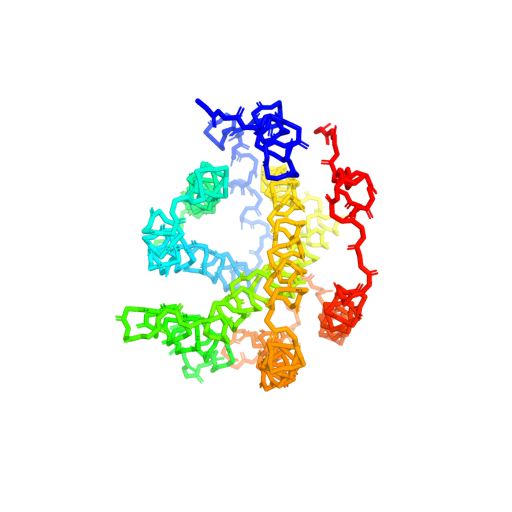01 1.000 43.02224 221 ILE A C 1
ATOM 1598 O O . ILE A 1 235 ? -32.77957 32.09921 -11.94708 1.000 43.97484 221 ILE A O 1
ATOM 1603 N N . ALA A 1 236 ? -32.66722 32.40782 -14.17342 1.000 46.37923 222 ALA A N 1
ATOM 1604 C CA . ALA A 1 236 ? -31.94238 31.16143 -14.38756 1.000 42.09913 222 ALA A CA 1
ATOM 1605 C C . ALA A 1 236 ? -30.54481 31.21478 -13.77832 1.000 35.47660 222 ALA A C 1
ATOM 1606 O O . ALA A 1 236 ? -30.10100 30.24774 -13.14872 1.000 39.61794 222 ALA A O 1
ATOM 1608 N N . ARG A 1 237 ? -29.83230 32.33062 -13.95230 1.000 36.83027 223 ARG A N 1
ATOM 1609 C CA . ARG A 1 237 ? -28.48168 32.41893 -13.40258 1.000 41.97791 223 ARG A CA 1
ATOM 1610 C C . ARG A 1 237 ? -28.50440 32.44750 -11.87876 1.000 33.95452 223 ARG A C 1
ATOM 1611 O O . ARG A 1 237 ? -27.69361 31.77651 -11.22972 1.000 42.59311 223 ARG A O 1
ATOM 1619 N N . LEU A 1 238 ? -29.42649 33.21614 -11.29122 1.000 45.53498 224 LEU A N 1
ATOM 1620 C CA . LEU A 1 238 ? -29.52899 33.27619 -9.83495 1.000 38.99081 224 LEU A CA 1
ATOM 1621 C C . LEU A 1 238 ? -29.85566 31.91147 -9.24105 1.000 39.48489 224 LEU A C 1
ATOM 1622 O O . LEU A 1 238 ? -29.30856 31.53431 -8.19783 1.000 45.25216 224 LEU A O 1
ATOM 1627 N N . ILE A 1 239 ? -30.74870 31.15793 -9.88732 1.000 44.83034 225 ILE A N 1
ATOM 1628 C CA . ILE A 1 239 ? -31.12569 29.84627 -9.36804 1.000 39.65122 225 ILE A CA 1
ATOM 1629 C C . ILE A 1 239 ? -29.97180 28.86298 -9.51211 1.000 48.87013 225 ILE A C 1
ATOM 1630 O O . ILE A 1 239 ? -29.64768 28.12011 -8.57764 1.000 56.53611 225 ILE A O 1
ATOM 1635 N N . LYS A 1 240 ? -29.32973 28.84649 -10.68303 1.000 51.98126 226 LYS A N 1
ATOM 1636 C CA . LYS A 1 240 ? -28.23983 27.90671 -10.91601 1.000 55.95469 226 LYS A CA 1
ATOM 1637 C C . LYS A 1 240 ? -27.00757 28.23200 -10.08371 1.000 50.93553 226 LYS A C 1
ATOM 1638 O O . LYS A 1 240 ? -26.16982 27.34929 -9.87125 1.000 56.82194 226 LYS A O 1
ATOM 1644 N N . GLU A 1 241 ? -26.88616 29.46736 -9.59875 1.000 49.52681 227 GLU A N 1
ATOM 1645 C CA . GLU A 1 241 ? -25.78205 29.84991 -8.73148 1.000 41.60479 227 GLU A CA 1
ATOM 1646 C C . GLU A 1 241 ? -26.14653 29.85912 -7.25383 1.000 53.79077 227 GLU A C 1
ATOM 1647 O O . GLU A 1 241 ? -25.24788 29.74859 -6.41263 1.000 48.47015 227 GLU A O 1
ATOM 1653 N N . GLY A 1 242 ? -27.42916 29.97706 -6.91813 1.000 53.89650 228 GLY A N 1
ATOM 1654 C CA . GLY A 1 242 ? -27.84094 30.07747 -5.53150 1.000 36.86495 228 GLY A CA 1
ATOM 1655 C C . GLY A 1 242 ? -28.47796 28.82083 -4.97618 1.000 44.32832 228 GLY A C 1
ATOM 1656 O O . GLY A 1 242 ? -28.60409 28.66720 -3.75690 1.000 61.44223 228 GLY A O 1
ATOM 1657 N N . GLY A 1 243 ? -28.89559 27.92141 -5.85471 1.000 37.82055 229 GLY A N 1
ATOM 1658 C CA . GLY A 1 243 ? -29.44279 26.65362 -5.42182 1.000 40.31609 229 GLY A CA 1
ATOM 1659 C C . GLY A 1 243 ? -30.92081 26.72015 -5.08956 1.000 48.08204 229 GLY A C 1
ATOM 1660 O O . GLY A 1 243 ? -31.67026 27.58866 -5.54975 1.000 41.87345 229 GLY A O 1
ATOM 1661 N N . GLU A 1 244 ? -31.33956 25.76930 -4.25091 1.000 46.38791 230 GLU A N 1
ATOM 1662 C CA . GLU A 1 244 ? -32.75921 25.61051 -3.95347 1.000 46.97491 230 GLU A CA 1
ATOM 1663 C C . GLU A 1 244 ? -33.32233 26.81811 -3.21763 1.000 43.14823 230 GLU A C 1
ATOM 1664 O O . GLU A 1 244 ? -34.50445 27.13975 -3.37663 1.000 49.21747 230 GLU A O 1
ATOM 1670 N N . SER A 1 245 ? -32.49299 27.50718 -2.43075 1.000 40.36106 231 SER A N 1
ATOM 1671 C CA . SER A 1 245 ? -32.96751 28.67174 -1.68976 1.000 39.22969 231 SER A CA 1
ATOM 1672 C C . SER A 1 245 ? -33.48005 29.76173 -2.62466 1.000 49.99520 231 SER A C 1
ATOM 1673 O O . SER A 1 245 ? -34.46429 30.44362 -2.31106 1.000 34.98731 231 SER A O 1
ATOM 1676 N N . VAL A 1 246 ? -32.81885 29.94987 -3.77068 1.000 33.39619 232 VAL A N 1
ATOM 1677 C CA . VAL A 1 246 ? -33.23510 30.98044 -4.71727 1.000 43.75735 232 VAL A CA 1
ATOM 1678 C C . VAL A 1 246 ? -34.47279 30.53666 -5.48724 1.000 36.41073 232 VAL A C 1
ATOM 1679 O O . VAL A 1 246 ? -35.37112 31.34273 -5.75669 1.000 43.02905 232 VAL A O 1
ATOM 1683 N N . TYR A 1 247 ? -34.54040 29.24794 -5.83734 1.000 39.06478 233 TYR A N 1
ATOM 1684 C CA . TYR A 1 247 ? -35.69652 28.71079 -6.54980 1.000 39.60560 233 TYR A CA 1
ATOM 1685 C C . TYR A 1 247 ? -36.97238 28.83947 -5.72688 1.000 46.19262 233 TYR A C 1
ATOM 1686 O O . TYR A 1 247 ? -38.03848 29.16332 -6.26553 1.000 36.07017 233 TYR A O 1
ATOM 1695 N N . LYS A 1 248 ? -36.88928 28.56928 -4.42323 1.000 44.04876 234 LYS A N 1
ATOM 1696 C CA . LYS A 1 248 ? -38.06660 28.69480 -3.57257 1.000 40.88456 234 LYS A CA 1
ATOM 1697 C C . LYS A 1 248 ? -38.52943 30.14308 -3.48598 1.000 35.22323 234 LYS A C 1
ATOM 1698 O O . LYS A 1 248 ? -39.73192 30.41836 -3.55774 1.000 41.51203 234 LYS A O 1
ATOM 1704 N N . ALA A 1 249 ? -37.59018 31.08372 -3.35617 1.000 31.55738 235 ALA A N 1
ATOM 1705 C CA . ALA A 1 249 ? -37.96457 32.49185 -3.28384 1.000 39.72504 235 ALA A CA 1
ATOM 1706 C C . ALA A 1 249 ? -38.67554 32.95602 -4.55156 1.000 34.96295 235 ALA A C 1
ATOM 1707 O O . ALA A 1 249 ? -39.57918 33.79515 -4.48082 1.000 41.31873 235 ALA A O 1
ATOM 1709 N N . ALA A 1 250 ? -38.29355 32.42373 -5.71309 1.000 35.16515 236 ALA A N 1
ATOM 1710 C CA . ALA A 1 250 ? -38.96051 32.82145 -6.94673 1.000 41.11560 236 ALA A CA 1
ATOM 1711 C C . ALA A 1 250 ? -40.36538 32.24126 -7.02643 1.000 34.88782 236 ALA A C 1
ATOM 1712 O O . ALA A 1 250 ? -41.30539 32.93406 -7.43079 1.000 42.59528 236 ALA A O 1
ATOM 1714 N N . MET A 1 251 ? -40.52941 30.97740 -6.63378 1.000 44.59476 237 MET A N 1
ATOM 1715 C CA . MET A 1 251 ? -41.84479 30.34632 -6.68413 1.000 33.77526 237 MET A CA 1
ATOM 1716 C C . MET A 1 251 ? -42.77634 30.89305 -5.60705 1.000 35.36114 237 MET A C 1
ATOM 1717 O O . MET A 1 251 ? -43.98694 31.00666 -5.82882 1.000 39.29678 237 MET A O 1
ATOM 1722 N N . GLU A 1 252 ? -42.24489 31.22647 -4.43207 1.000 30.18403 238 GLU A N 1
ATOM 1723 C CA . GLU A 1 252 ? -43.10806 31.79536 -3.40269 1.000 38.67156 238 GLU A CA 1
ATOM 1724 C C . GLU A 1 252 ? -43.55733 33.19714 -3.78548 1.000 35.72921 238 GLU A C 1
ATOM 1725 O O . GLU A 1 252 ? -44.70746 33.57800 -3.53694 1.000 35.66622 238 GLU A O 1
ATOM 1731 N N . HIS A 1 253 ? -42.67460 33.96842 -4.42042 1.000 43.69572 239 HIS A N 1
ATOM 1732 C CA . HIS A 1 253 ? -43.00376 35.35517 -4.72091 1.000 37.18379 239 HIS A CA 1
ATOM 1733 C C . HIS A 1 253 ? -44.02349 35.45637 -5.85063 1.000 41.53991 239 HIS A C 1
ATOM 1734 O O . HIS A 1 253 ? -44.96565 36.25212 -5.76747 1.000 34.82957 239 HIS A O 1
ATOM 1741 N N . ILE A 1 254 ? -43.86386 34.65360 -6.90821 1.000 32.30004 240 ILE A N 1
ATOM 1742 C CA . ILE A 1 254 ? -44.80277 34.73765 -8.02435 1.000 34.93175 240 ILE A CA 1
ATOM 1743 C C . ILE A 1 254 ? -46.16306 34.16724 -7.63867 1.000 35.25830 240 ILE A C 1
ATOM 1744 O O . ILE A 1 254 ? -47.19560 34.63731 -8.13036 1.000 34.43768 240 ILE A O 1
ATOM 1749 N N . ASN A 1 255 ? -46.20140 33.16567 -6.75369 1.000 37.64936 241 ASN A N 1
ATOM 1750 C CA . ASN A 1 255 ? -47.49109 32.68800 -6.26234 1.000 41.18904 241 ASN A CA 1
ATOM 1751 C C . ASN A 1 255 ? -48.17355 33.74721 -5.40867 1.000 33.46320 241 ASN A C 1
ATOM 1752 O O . ASN A 1 255 ? -49.38951 33.94793 -5.51330 1.000 40.41561 241 ASN A O 1
ATOM 1757 N N . TYR A 1 256 ? -47.40131 34.43887 -4.56497 1.000 31.21243 242 TYR A N 1
ATOM 1758 C CA . TYR A 1 256 ? -47.95825 35.49964 -3.73061 1.000 33.87432 242 TYR A CA 1
ATOM 1759 C C . TYR A 1 256 ? -48.49274 36.65609 -4.56860 1.000 33.03748 242 TYR A C 1
ATOM 1760 O O . TYR A 1 256 ? -49.52787 37.24419 -4.23368 1.000 40.56414 242 TYR A O 1
ATOM 1769 N N . LEU A 1 257 ? -47.79797 37.01297 -5.64914 1.000 35.94567 243 LEU A N 1
ATOM 1770 C CA . LEU A 1 257 ? -48.23105 38.14113 -6.46722 1.000 29.93638 243 LEU A CA 1
ATOM 1771 C C . LEU A 1 257 ? -49.32859 37.77513 -7.45562 1.000 32.14150 243 LEU A C 1
ATOM 1772 O O . LEU A 1 257 ? -50.01478 38.67417 -7.95406 1.000 30.18679 243 LEU A O 1
ATOM 1777 N N . GLY A 1 258 ? -49.50664 36.48819 -7.74233 1.000 35.19077 244 GLY A N 1
ATOM 1778 C CA . GLY A 1 258 ? -50.41274 36.02359 -8.76900 1.000 30.96543 244 GLY A CA 1
ATOM 1779 C C . GLY A 1 258 ? -51.82665 36.57573 -8.71188 1.000 33.94425 244 GLY A C 1
ATOM 1780 O O . GLY A 1 258 ? -52.34970 37.07076 -9.71525 1.000 36.51052 244 GLY A O 1
ATOM 1781 N N . PRO A 1 259 ? -52.48900 36.47880 -7.55151 1.000 40.82351 245 PRO A N 1
ATOM 1782 C CA . PRO A 1 259 ? -53.86805 36.98962 -7.46522 1.000 30.95657 245 PRO A CA 1
ATOM 1783 C C . PRO A 1 259 ? -53.98415 38.48156 -7.71202 1.000 34.64574 245 PRO A C 1
ATOM 1784 O O . PRO A 1 259 ? -54.99116 38.92524 -8.27785 1.000 38.13917 245 PRO A O 1
ATOM 1788 N N . TYR A 1 260 ? -52.98903 39.27173 -7.30247 1.000 32.26753 246 TYR A N 1
ATOM 1789 C CA . TYR A 1 260 ? -53.04134 40.70828 -7.55055 1.000 33.57785 246 TYR A CA 1
ATOM 1790 C C . TYR A 1 260 ? -52.80657 41.02381 -9.02070 1.000 26.35625 246 TYR A C 1
ATOM 1791 O O . TYR A 1 260 ? -53.44754 41.92282 -9.57758 1.000 30.81555 246 TYR A O 1
ATOM 1800 N N . ALA A 1 261 ? -51.88102 40.30400 -9.66071 1.000 34.98579 247 ALA A N 1
ATOM 1801 C CA . ALA A 1 261 ? -51.61578 40.53013 -11.07795 1.000 32.52718 247 ALA A CA 1
ATOM 1802 C C . ALA A 1 261 ? -52.83541 40.20525 -11.92600 1.000 31.01437 247 ALA A C 1
ATOM 1803 O O . ALA A 1 261 ? -53.13296 40.91401 -12.89592 1.000 35.32728 247 ALA A O 1
ATOM 1805 N N . VAL A 1 262 ? -53.54606 39.12921 -11.58722 1.000 32.74722 248 VAL A N 1
ATOM 1806 C CA . VAL A 1 262 ? -54.73673 38.78900 -12.34992 1.000 31.07651 248 VAL A CA 1
ATOM 1807 C C . VAL A 1 262 ? -55.87181 39.74538 -12.01905 1.000 36.52956 248 VAL A C 1
ATOM 1808 O O . VAL A 1 262 ? -56.62732 40.15573 -12.90653 1.000 31.34401 248 VAL A O 1
ATOM 1812 N N . GLY A 1 263 ? -55.99555 40.13811 -10.74955 1.000 36.94747 249 GLY A N 1
ATOM 1813 C CA . GLY A 1 263 ? -57.04159 41.06449 -10.35431 1.000 31.24030 249 GLY A CA 1
ATOM 1814 C C . GLY A 1 263 ? -56.94353 42.42818 -10.99310 1.000 33.70575 249 GLY A C 1
ATOM 1815 O O . GLY A 1 263 ? -57.92882 43.17145 -10.98929 1.000 38.96001 249 GLY A O 1
ATOM 1816 N N . ILE A 1 264 ? -55.77885 42.76904 -11.54699 1.000 41.38301 250 ILE A N 1
ATOM 1817 C CA . ILE A 1 264 ? -55.61805 44.03302 -12.25712 1.000 31.37083 250 ILE A CA 1
ATOM 1818 C C . ILE A 1 264 ? -56.62391 44.13567 -13.39774 1.000 37.80294 250 ILE A C 1
ATOM 1819 O O . ILE A 1 264 ? -57.13706 45.21993 -13.70346 1.000 33.53949 250 ILE A O 1
ATOM 1824 N N . PHE A 1 265 ? -56.93369 43.01257 -14.03548 1.000 39.57507 251 PHE A N 1
ATOM 1825 C CA . PHE A 1 265 ? -57.83418 42.99794 -15.17578 1.000 44.09849 251 PHE A CA 1
ATOM 1826 C C . PHE A 1 265 ? -59.29282 42.82075 -14.77168 1.000 51.63054 251 PHE A C 1
ATOM 1827 O O . PHE A 1 265 ? -60.14133 42.58668 -15.63709 1.000 48.80684 251 PHE A O 1
ATOM 1835 N N . SER A 1 266 ? -59.60313 42.94872 -13.48201 1.000 45.48872 252 SER A N 1
ATOM 1836 C CA . SER A 1 266 ? -60.97683 42.98129 -13.00239 1.000 34.79168 252 SER A CA 1
ATOM 1837 C C . SER A 1 266 ? -61.35472 44.35630 -12.46742 1.000 31.83355 252 SER A C 1
ATOM 1838 O O . SER A 1 266 ? -62.27383 44.47088 -11.65072 1.000 46.58863 252 SER A O 1
ATOM 1841 N N . GLU A 1 267 ? -60.66900 45.40782 -12.92038 1.000 37.87106 253 GLU A N 1
ATOM 1842 C CA . GLU A 1 267 ? -60.81462 46.74979 -12.36351 1.000 48.09594 253 GLU A CA 1
ATOM 1843 C C . GLU A 1 267 ? -61.20291 47.73524 -13.46127 1.000 35.87929 253 GLU A C 1
ATOM 1844 O O . GLU A 1 267 ? -60.38899 48.57735 -13.87094 1.000 34.48385 253 GLU A O 1
ATOM 1850 N N . PRO A 1 268 ? -62.45344 47.68313 -13.94413 1.000 40.48764 254 PRO A N 1
ATOM 1851 C CA . PRO A 1 268 ? -62.92081 48.73093 -14.85721 1.000 44.52527 254 PRO A CA 1
ATOM 1852 C C . PRO A 1 268 ? -63.11753 50.05235 -14.13418 1.000 63.06282 254 PRO A C 1
ATOM 1853 O O . PRO A 1 268 ? -62.68720 50.22463 -12.98807 1.000 52.84025 254 PRO A O 1
ATOM 1857 N N . ASN A 1 269 ? -63.78940 50.98524 -14.79673 1.000 69.97514 255 ASN A N 1
ATOM 1858 C CA . ASN A 1 269 ? -63.99388 52.32571 -14.26734 1.000 68.12220 255 ASN A CA 1
ATOM 1859 C C . ASN A 1 269 ? -65.21100 52.35721 -13.35501 1.000 69.86050 255 ASN A C 1
ATOM 1860 O O . ASN A 1 269 ? -66.30575 51.95911 -13.76800 1.000 81.53585 255 ASN A O 1
ATOM 1865 N N . VAL A 1 270 ? -65.00661 52.83756 -12.12755 1.000 76.15641 256 VAL A N 1
ATOM 1866 C CA . VAL A 1 270 ? -66.03636 53.30884 -11.19549 1.000 73.66187 256 VAL A CA 1
ATOM 1867 C C . VAL A 1 270 ? -67.19735 52.31407 -11.12490 1.000 74.81828 256 VAL A C 1
ATOM 1868 O O . VAL A 1 270 ? -66.98280 51.11967 -11.38422 1.000 81.81366 256 VAL A O 1
ATOM 1872 N N . PRO A 1 271 ? -68.40203 52.70380 -10.69986 1.000 67.50311 257 PRO A N 1
ATOM 1873 C CA . PRO A 1 271 ? -69.57395 51.88744 -11.02851 1.000 53.71359 257 PRO A CA 1
ATOM 1874 C C . PRO A 1 271 ? -69.61692 51.55413 -12.51212 1.000 60.44884 257 PRO A C 1
ATOM 1875 O O . PRO A 1 271 ? -69.41226 52.41802 -13.36760 1.000 60.79569 257 PRO A O 1
ATOM 1879 N N . GLN A 1 272 ? -69.88465 50.28001 -12.81019 1.000 61.22277 258 GLN A N 1
ATOM 1880 C CA . GLN A 1 272 ? -69.78508 49.78396 -14.18040 1.000 68.44431 258 GLN A CA 1
ATOM 1881 C C . GLN A 1 272 ? -70.78791 50.47869 -15.09779 1.000 64.75025 258 GLN A C 1
ATOM 1882 O O . GLN A 1 272 ? -70.40619 51.18511 -16.03796 1.000 79.47001 258 GLN A O 1
ATOM 1888 N N . GLY A 1 273 ? -72.07380 50.29180 -14.83699 1.000 62.74859 259 GLY A N 1
ATOM 1889 C CA . GLY A 1 273 ? -73.12939 50.79549 -15.68774 1.000 53.07298 259 GLY A CA 1
ATOM 1890 C C . GLY A 1 273 ? -73.82398 49.66892 -16.42909 1.000 55.91852 259 GLY A C 1
ATOM 1891 O O . GLY A 1 273 ? -73.65651 48.48378 -16.13331 1.000 70.37594 259 GLY A O 1
ATOM 1892 N N . VAL A 1 274 ? -74.61404 50.06541 -17.42118 1.000 55.06300 260 VAL A N 1
ATOM 1893 C CA . VAL A 1 274 ? -75.36177 49.10197 -18.22366 1.000 52.86812 260 VAL A CA 1
ATOM 1894 C C . VAL A 1 274 ? -74.51617 48.51306 -19.35992 1.000 62.09630 260 VAL A C 1
ATOM 1895 O O . VAL A 1 274 ? -74.66626 47.33375 -19.69623 1.000 47.29747 260 VAL A O 1
ATOM 1899 N N . GLU A 1 275 ? -73.63720 49.30201 -19.96342 1.000 63.28232 261 GLU A N 1
ATOM 1900 C CA . GLU A 1 275 ? -72.86468 48.87506 -21.12147 1.000 54.54663 261 GLU A CA 1
ATOM 1901 C C . GLU A 1 275 ? -71.45087 48.47034 -20.71560 1.000 49.23228 261 GLU A C 1
ATOM 1902 O O . GLU A 1 275 ? -70.87600 49.01979 -19.77340 1.000 48.14755 261 GLU A O 1
ATOM 1908 N N . ILE A 1 276 ? -70.89373 47.50036 -21.43598 1.000 62.78156 262 ILE A N 1
ATOM 1909 C CA . ILE A 1 276 ? -69.47752 47.16727 -21.29843 1.000 54.89384 262 ILE A CA 1
ATOM 1910 C C . ILE A 1 276 ? -68.71975 48.01643 -22.31320 1.000 47.13319 262 ILE A C 1
ATOM 1911 O O . ILE A 1 276 ? -69.13080 48.09254 -23.48058 1.000 57.21873 262 ILE A O 1
ATOM 1916 N N . PRO A 1 277 ? -67.64155 48.69604 -21.91822 1.000 52.87701 263 PRO A N 1
ATOM 1917 C CA . PRO A 1 277 ? -66.96702 49.60912 -22.85276 1.000 47.93758 263 PRO A CA 1
ATOM 1918 C C . PRO A 1 277 ? -66.22812 48.85259 -23.94925 1.000 44.21814 263 PRO A C 1
ATOM 1919 O O . PRO A 1 277 ? -65.50352 47.89123 -23.68300 1.000 38.17376 263 PRO A O 1
ATOM 1923 N N . LEU A 1 278 ? -66.43496 49.29235 -25.19308 1.000 45.09166 264 LEU A N 1
ATOM 1924 C CA . LEU A 1 278 ? -65.67779 48.81677 -26.35271 1.000 40.58866 264 LEU A CA 1
ATOM 1925 C C . LEU A 1 278 ? -65.84397 47.31292 -26.57886 1.000 44.87924 264 LEU A C 1
ATOM 1926 O O . LEU A 1 278 ? -64.95660 46.65610 -27.12952 1.000 41.57545 264 LEU A O 1
ATOM 1931 N N . LYS A 1 279 ? -66.98835 46.76193 -26.15888 1.000 49.13460 265 LYS A N 1
ATOM 1932 C CA . LYS A 1 279 ? -67.36436 45.36984 -26.42983 1.000 40.66513 265 LYS A CA 1
ATOM 1933 C C . LYS A 1 279 ? -66.34140 44.37482 -25.88758 1.000 37.12175 265 LYS A C 1
ATOM 1934 O O . LYS A 1 279 ? -66.20701 43.26151 -26.40277 1.000 40.90733 265 LYS A O 1
ATOM 1940 N N . LEU A 1 280 ? -65.61257 44.76265 -24.84724 1.000 31.78665 266 LEU A N 1
ATOM 1941 C CA . LEU A 1 280 ? -64.64123 43.86498 -24.24320 1.000 35.20146 266 LEU A CA 1
ATOM 1942 C C . LEU A 1 280 ? -65.34171 42.71200 -23.53491 1.000 48.09248 266 LEU A C 1
ATOM 1943 O O . LEU A 1 280 ? -66.43899 42.85864 -22.99042 1.000 44.12940 266 LEU A O 1
ATOM 1948 N N . ASN A 1 281 ? -64.69995 41.54806 -23.55969 1.000 46.70381 267 ASN A N 1
ATOM 1949 C CA . ASN A 1 281 ? -65.20080 40.40315 -22.82049 1.000 42.15424 267 ASN A CA 1
ATOM 1950 C C . ASN A 1 281 ? -64.42358 40.31548 -21.51822 1.000 49.76916 267 ASN A C 1
ATOM 1951 O O . ASN A 1 281 ? -63.22242 40.00828 -21.54800 1.000 36.91568 267 ASN A O 1
ATOM 1956 N N . PRO A 1 282 ? -65.03967 40.60733 -20.36837 1.000 53.44994 268 PRO A N 1
ATOM 1957 C CA . PRO A 1 282 ? -64.27502 40.62337 -19.10990 1.000 57.38541 268 PRO A CA 1
ATOM 1958 C C . PRO A 1 282 ? -63.73071 39.26652 -18.70918 1.000 54.73930 268 PRO A C 1
ATOM 1959 O O . PRO A 1 282 ? -62.64986 39.19715 -18.11051 1.000 48.89706 268 PRO A O 1
ATOM 1963 N N . GLU A 1 283 ? -64.44509 38.18206 -19.01489 1.000 46.61017 269 GLU A N 1
ATOM 1964 C CA . GLU A 1 283 ? -63.95750 36.86195 -18.63362 1.000 56.17003 269 GLU A CA 1
ATOM 1965 C C . GLU A 1 283 ? -62.72073 36.47606 -19.43586 1.000 51.65689 269 GLU A C 1
ATOM 1966 O O . GLU A 1 283 ? -61.77628 35.89773 -18.88690 1.000 51.70649 269 GLU A O 1
ATOM 1972 N N . VAL A 1 284 ? -62.70005 36.79376 -20.73103 1.000 34.27090 270 VAL A N 1
ATOM 1973 C CA . VAL A 1 284 ? -61.56514 36.40347 -21.56330 1.000 46.23575 270 VAL A CA 1
ATOM 1974 C C . VAL A 1 284 ? -60.34178 37.25211 -21.23270 1.000 42.71665 270 VAL A C 1
ATOM 1975 O O . VAL A 1 284 ? -59.20684 36.76056 -21.24092 1.000 46.17925 270 VAL A O 1
ATOM 1979 N N . THR A 1 285 ? -60.55607 38.53030 -20.91354 1.000 54.47706 271 THR A N 1
ATOM 1980 C CA . THR A 1 285 ? -59.46293 39.39723 -20.48309 1.000 45.48246 271 THR A CA 1
ATOM 1981 C C . THR A 1 285 ? -58.79824 38.85993 -19.22174 1.000 47.17475 271 THR A C 1
ATOM 1982 O O . THR A 1 285 ? -57.56628 38.82338 -19.12232 1.000 39.91781 271 THR A O 1
ATOM 1986 N N . VAL A 1 286 ? -59.60334 38.44128 -18.24520 1.000 48.05565 272 VAL A N 1
ATOM 1987 C CA . VAL A 1 286 ? -59.06050 37.88684 -17.01176 1.000 37.28352 272 VAL A CA 1
ATOM 1988 C C . VAL A 1 286 ? -58.44609 36.51687 -17.26770 1.000 34.70699 272 VAL A C 1
ATOM 1989 O O . VAL A 1 286 ? -57.36920 36.19916 -16.75105 1.000 41.34029 272 VAL A O 1
ATOM 1993 N N . GLU A 1 287 ? -59.11331 35.68934 -18.07523 1.000 34.99922 273 GLU A N 1
ATOM 1994 C CA . GLU A 1 287 ? -58.61167 34.34499 -18.34545 1.000 41.79699 273 GLU A CA 1
ATOM 1995 C C . GLU A 1 287 ? -57.24306 34.38481 -19.01641 1.000 39.69406 273 GLU A C 1
ATOM 1996 O O . GLU A 1 287 ? -56.37206 33.55883 -18.71624 1.000 36.43182 273 GLU A O 1
ATOM 2002 N N . TYR A 1 288 ? -57.03398 35.33977 -19.92719 1.000 37.89804 274 TYR A N 1
ATOM 2003 C CA . TYR A 1 288 ? -55.73913 35.45630 -20.59051 1.000 36.59283 274 TYR A CA 1
ATOM 2004 C C . TYR A 1 288 ? -54.62762 35.73563 -19.58642 1.000 36.16766 274 TYR A C 1
ATOM 2005 O O . TYR A 1 288 ? -53.53483 35.16494 -19.68389 1.000 36.09893 274 TYR A O 1
ATOM 2014 N N . ALA A 1 289 ? -54.89125 36.60705 -18.61273 1.000 31.30386 275 ALA A N 1
ATOM 2015 C CA . ALA A 1 289 ? -53.87963 36.92837 -17.61227 1.000 27.92574 275 ALA A CA 1
ATOM 2016 C C . ALA A 1 289 ? -53.53833 35.71212 -16.75788 1.000 39.44206 275 ALA A C 1
ATOM 2017 O O . ALA A 1 289 ? -52.35890 35.44900 -16.48971 1.000 37.90048 275 ALA A O 1
ATOM 2019 N N . LYS A 1 290 ? -54.55842 34.95583 -16.33008 1.000 32.08113 276 LYS A N 1
ATOM 2020 C CA . LYS A 1 290 ? -54.32235 33.72599 -15.57464 1.000 34.97432 276 LYS A 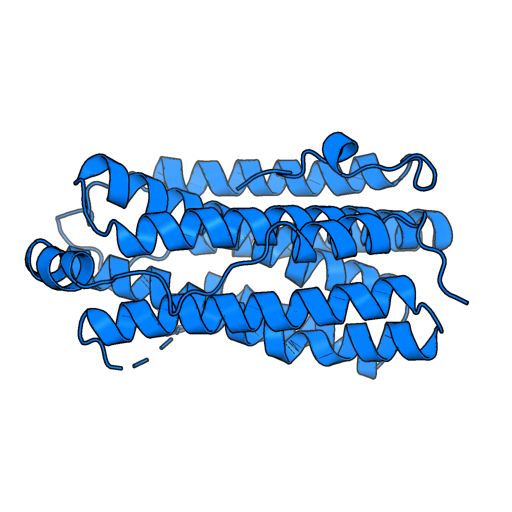CA 1
ATOM 2021 C C . LYS A 1 290 ? -53.40070 32.77663 -16.32896 1.000 35.98511 276 LYS A C 1
ATOM 2022 O O . LYS A 1 290 ? -52.50155 32.16681 -15.73644 1.000 38.01628 276 LYS A O 1
ATOM 2028 N N . LYS A 1 291 ? -53.62223 32.62676 -17.63621 1.000 36.97376 277 LYS A N 1
ATOM 2029 C CA . LYS A 1 291 ? -52.77914 31.74513 -18.43646 1.000 37.00327 277 LYS A CA 1
ATOM 2030 C C . LYS A 1 291 ? -51.37565 32.31340 -18.58632 1.000 25.40846 277 LYS A C 1
ATOM 2031 O O . LYS A 1 291 ? -50.39212 31.56589 -18.56361 1.000 32.43200 277 LYS A O 1
ATOM 2037 N N . LEU A 1 292 ? -51.26537 33.63232 -18.74001 1.000 29.60583 278 LEU A N 1
ATOM 2038 C CA . LEU A 1 292 ? -49.95743 34.27623 -18.70866 1.000 26.51116 278 LEU A CA 1
ATOM 2039 C C . LEU A 1 292 ? -49.24154 33.99872 -17.39639 1.000 36.38920 278 LEU A C 1
ATOM 2040 O O . LEU A 1 292 ? -48.03297 33.74164 -17.38253 1.000 39.47772 278 LEU A O 1
ATOM 2045 N N . LEU A 1 293 ? -49.97027 34.05938 -16.27921 1.000 31.92348 279 LEU A N 1
ATOM 2046 C CA . LEU A 1 293 ? -49.35065 33.81471 -14.98117 1.000 40.84672 279 LEU A CA 1
ATOM 2047 C C . LEU A 1 293 ? -48.76748 32.41031 -14.91133 1.000 39.62881 279 LEU A C 1
ATOM 2048 O O . LEU A 1 293 ? -47.65852 32.21393 -14.40144 1.000 42.20220 279 LEU A O 1
ATOM 2053 N N . ASN A 1 294 ? -49.49163 31.42448 -15.44187 1.000 34.46508 280 ASN A N 1
ATOM 2054 C CA . ASN A 1 294 ? -49.00707 30.05069 -15.40217 1.000 40.37804 280 ASN A CA 1
ATOM 2055 C C . ASN A 1 294 ? -47.80073 29.85739 -16.31045 1.000 33.65312 280 ASN A C 1
ATOM 2056 O O . ASN A 1 294 ? -46.89186 29.08471 -15.98670 1.000 37.83376 280 ASN A O 1
ATOM 2061 N N . VAL A 1 295 ? -47.78419 30.53094 -17.46116 1.000 40.99793 281 VAL A N 1
ATOM 2062 C CA . VAL A 1 295 ? -46.61528 30.47003 -18.33278 1.000 33.17919 281 VAL A CA 1
ATOM 2063 C C . VAL A 1 295 ? -45.38770 31.00950 -17.60583 1.000 35.89085 281 VAL A C 1
ATOM 2064 O O . VAL A 1 295 ? -44.29907 30.42809 -17.68052 1.000 36.18621 281 VAL A O 1
ATOM 2068 N N . ARG A 1 296 ? -45.54895 32.10573 -16.85725 1.000 35.58017 282 ARG A N 1
ATOM 2069 C CA . ARG A 1 296 ? -44.41650 32.64797 -16.11082 1.000 30.69829 282 ARG A CA 1
ATOM 2070 C C . ARG A 1 296 ? -44.00455 31.72958 -14.96698 1.000 29.24634 282 ARG A C 1
ATOM 2071 O O . ARG A 1 296 ? -42.81145 31.61449 -14.66783 1.000 36.77752 282 ARG A O 1
ATOM 2079 N N . ILE A 1 297 ? -44.96915 31.06788 -14.32299 1.000 37.94822 283 ILE A N 1
ATOM 2080 C CA . ILE A 1 297 ? -44.63743 30.09722 -13.28360 1.000 34.07580 283 ILE A CA 1
ATOM 2081 C C . ILE A 1 297 ? -43.84299 28.93784 -13.87110 1.000 40.32652 283 ILE A C 1
ATOM 2082 O O . ILE A 1 297 ? -42.83188 28.50742 -13.30222 1.000 42.43122 283 ILE A O 1
ATOM 2087 N N . GLN A 1 298 ? -44.27436 28.41798 -15.02165 1.000 42.15401 284 GLN A N 1
ATOM 2088 C CA . GLN A 1 298 ? -43.54948 27.30186 -15.61785 1.000 44.94217 284 GLN A CA 1
ATOM 2089 C C . GLN A 1 298 ? -42.17580 27.72894 -16.12127 1.000 49.66548 284 GLN A C 1
ATOM 2090 O O . GLN A 1 298 ? -41.25387 26.90652 -16.17110 1.000 48.93542 284 GLN A O 1
ATOM 2096 N N . ALA A 1 299 ? -42.01178 29.00647 -16.47752 1.000 46.01053 285 ALA A N 1
ATOM 2097 C CA . ALA A 1 299 ? -40.69583 29.49689 -16.87591 1.000 43.28104 285 ALA A CA 1
ATOM 2098 C C . ALA A 1 299 ? -39.71072 29.48153 -15.71277 1.000 40.63352 285 ALA A C 1
ATOM 2099 O O . ALA A 1 299 ? -38.50459 29.32656 -15.93010 1.000 40.37814 285 ALA A O 1
ATOM 2101 N N . ILE A 1 300 ? -40.19597 29.64041 -14.47870 1.000 46.65562 286 ILE A N 1
ATOM 2102 C CA . ILE A 1 300 ? -39.30906 29.52637 -13.32518 1.000 47.31880 286 ILE A CA 1
ATOM 2103 C C . ILE A 1 300 ? -38.92892 28.07055 -13.09058 1.000 47.30000 286 ILE A C 1
ATOM 2104 O O . ILE A 1 300 ? -37.78771 27.76371 -12.72680 1.000 55.76553 286 ILE A O 1
ATOM 2109 N N . GLN A 1 301 ? -39.87381 27.15031 -13.29668 1.000 46.71832 287 GLN A N 1
ATOM 2110 C CA . GLN A 1 301 ? -39.57593 25.73476 -13.10442 1.000 47.90617 287 GLN A CA 1
ATOM 2111 C C . GLN A 1 301 ? -38.57783 25.23441 -14.14108 1.000 47.26197 287 GLN A C 1
ATOM 2112 O O . GLN A 1 301 ? -37.68834 24.43675 -13.81843 1.000 60.26691 287 GLN A O 1
ATOM 2118 N N . ARG A 1 302 ? -38.69831 25.70524 -15.38505 1.000 54.31445 288 ARG A N 1
ATOM 2119 C CA . ARG A 1 302 ? -37.74920 25.34227 -16.42997 1.000 51.07085 288 ARG A CA 1
ATOM 2120 C C . ARG A 1 302 ? -36.39670 26.02114 -16.26528 1.000 44.00183 288 ARG A C 1
ATOM 2121 O O . ARG A 1 302 ? -35.41207 25.55222 -16.84468 1.000 57.56042 288 ARG A O 1
ATOM 2129 N N . ALA A 1 303 ? -36.32555 27.11246 -15.50007 1.000 61.84521 289 ALA A N 1
ATOM 2130 C CA . ALA A 1 303 ? -35.06584 27.82991 -15.34852 1.000 56.49572 289 ALA A CA 1
ATOM 2131 C C . ALA A 1 303 ? -34.03691 27.04109 -14.55243 1.000 59.76646 289 ALA A C 1
ATOM 2132 O O . ALA A 1 303 ? -32.84214 27.34326 -14.64374 1.000 69.10834 289 ALA A O 1
ATOM 2134 N N . LYS A 1 304 ? -34.46878 26.04622 -13.77320 1.000 76.36123 290 LYS A N 1
ATOM 2135 C CA . LYS A 1 304 ? -33.52095 25.24259 -13.00712 1.000 71.58201 290 LYS A CA 1
ATOM 2136 C C . LYS A 1 304 ? -32.53721 24.53259 -13.92821 1.000 66.72895 290 LYS A C 1
ATOM 2137 O O . LYS A 1 304 ? -31.31922 24.60409 -13.72999 1.000 87.74559 290 LYS A O 1
ATOM 2143 N N . GLU A 1 305 ? -33.04807 23.84660 -14.94667 1.000 71.50741 291 GLU A N 1
ATOM 2144 C CA . GLU A 1 305 ? -32.22437 23.13078 -15.91673 1.000 73.34283 291 GLU A CA 1
ATOM 2145 C C . GLU A 1 305 ? -32.31402 23.87729 -17.24401 1.000 65.83216 291 GLU A C 1
ATOM 2146 O O . GLU A 1 305 ? -33.11350 23.54614 -18.11985 1.000 69.88876 291 GLU A O 1
ATOM 2152 N N . LEU A 1 306 ? -31.47550 24.90030 -17.38514 1.000 77.40666 292 LEU A N 1
ATOM 2153 C CA . LEU A 1 306 ? -31.43926 25.72189 -18.58827 1.000 70.62944 292 LEU A CA 1
ATOM 2154 C C . LEU A 1 306 ? -29.98640 25.96861 -18.96022 1.000 75.59039 292 LEU A C 1
ATOM 2155 O O . LEU A 1 306 ? -29.20976 26.45995 -18.13526 1.000 62.40607 292 LEU A O 1
ATOM 2160 N N . LYS A 1 307 ? -29.62220 25.62276 -20.19314 1.000 72.83651 293 LYS A N 1
ATOM 2161 C CA . LYS A 1 307 ? -28.25758 25.79796 -20.68672 1.000 75.89300 293 LYS A CA 1
ATOM 2162 C C . LYS A 1 307 ? -28.06237 27.26234 -21.06184 1.000 73.11235 293 LYS A C 1
ATOM 2163 O O . LYS A 1 307 ? -28.53683 27.71759 -22.10440 1.000 74.43531 293 LYS A O 1
ATOM 2169 N N . LEU A 1 308 ? -27.34979 28.00863 -20.21521 1.000 61.07897 294 LEU A N 1
ATOM 2170 C CA . LEU A 1 308 ? -27.19521 29.44314 -20.43061 1.000 70.16942 294 LEU A CA 1
ATOM 2171 C C . LEU A 1 308 ? -26.14189 29.78350 -21.47621 1.000 83.23523 294 LEU A C 1
ATOM 2172 O O . LEU A 1 308 ? -26.20841 30.86505 -22.07060 1.000 82.31801 294 LEU A O 1
ATOM 2177 N N . GLU A 1 309 ? -25.17749 28.89373 -21.71475 1.000 86.34979 295 GLU A N 1
ATOM 2178 C CA . GLU A 1 309 ? -24.08976 29.20053 -22.63774 1.000 84.72673 295 GLU A CA 1
ATOM 2179 C C . GLU A 1 309 ? -24.53631 29.09470 -24.09135 1.000 84.79476 295 GLU A C 1
ATOM 2180 O O . GLU A 1 309 ? -24.16722 29.93570 -24.91904 1.000 86.49044 295 GLU A O 1
ATOM 2186 N N . MET A 1 310 ? -25.32444 28.07394 -24.42015 1.000 86.59845 296 MET A N 1
ATOM 2187 C CA . MET A 1 310 ? -25.85833 27.90073 -25.76536 1.000 93.29057 296 MET A CA 1
ATOM 2188 C C . MET A 1 310 ? -27.12522 28.71631 -26.00815 1.000 83.29327 296 MET A C 1
ATOM 2189 O O . MET A 1 310 ? -27.78487 28.51968 -27.03468 1.000 78.63008 296 MET A O 1
ATOM 2194 N N . LEU A 1 311 ? -27.46874 29.62685 -25.09998 1.000 78.11063 297 LEU A N 1
ATOM 2195 C CA . LEU A 1 311 ? -28.74151 30.33152 -25.17757 1.000 62.30026 297 LEU A CA 1
ATOM 2196 C C . LEU A 1 311 ? -28.74655 31.34114 -26.31689 1.000 63.00199 297 LEU A C 1
ATOM 2197 O O . LEU A 1 311 ? -27.79920 32.11476 -26.48538 1.000 66.94498 297 LEU A O 1
ATOM 2202 N N . THR A 1 312 ? -29.82067 31.33362 -27.09139 1.000 63.35306 298 THR A N 1
ATOM 2203 C CA . THR A 1 312 ? -30.07502 32.29970 -28.14573 1.000 67.11642 298 THR A CA 1
ATOM 2204 C C . THR A 1 312 ? -31.45986 32.88661 -27.93665 1.000 60.13938 298 THR A C 1
ATOM 2205 O O . THR A 1 312 ? -32.29540 32.29370 -27.24494 1.000 57.72882 298 THR A O 1
ATOM 2209 N N . PRO A 1 313 ? -31.72836 34.06822 -28.49957 1.000 49.84323 299 PRO A N 1
ATOM 2210 C CA . PRO A 1 313 ? -33.07578 34.64317 -28.35730 1.000 56.13115 299 PRO A CA 1
ATOM 2211 C C . PRO A 1 313 ? -34.18113 33.74185 -28.88614 1.000 61.94256 299 PRO A C 1
ATOM 2212 O O . PRO A 1 313 ? -35.26679 33.69293 -28.29430 1.000 47.42667 299 PRO A O 1
ATOM 2216 N N . LYS A 1 314 ? -33.93655 33.01591 -29.98087 1.000 68.79235 300 LYS A N 1
ATOM 2217 C CA . LYS A 1 314 ? -34.96143 32.11960 -30.50756 1.000 62.18151 300 LYS A CA 1
ATOM 2218 C C . LYS A 1 314 ? -35.31286 31.02451 -29.50794 1.000 63.37313 300 LYS A C 1
ATOM 2219 O O . LYS A 1 314 ? -36.45740 30.55818 -29.47593 1.000 66.70752 300 LYS A O 1
ATOM 2225 N N . ASP A 1 315 ? -34.35257 30.61674 -28.67346 1.000 56.34183 301 ASP A N 1
ATOM 2226 C CA . ASP A 1 315 ? -34.61869 29.61344 -27.64826 1.000 58.58430 301 ASP A CA 1
ATOM 2227 C C . ASP A 1 315 ? -35.60587 30.09856 -26.59615 1.000 61.84356 301 ASP A C 1
ATOM 2228 O O . ASP A 1 315 ? -36.23757 29.27099 -25.92982 1.000 56.59875 301 ASP A O 1
ATOM 2233 N N . LEU A 1 316 ? -35.73738 31.41314 -26.41811 1.000 60.16141 302 LEU A N 1
ATOM 2234 C CA . LEU A 1 316 ? -36.68911 31.98993 -25.47848 1.000 55.50338 302 LEU A CA 1
ATOM 2235 C C . LEU A 1 316 ? -37.85850 32.66031 -26.18971 1.000 61.36552 302 LEU A C 1
ATOM 2236 O O . LEU A 1 316 ? -38.53931 33.50287 -25.59503 1.000 53.63605 302 LEU A O 1
ATOM 2241 N N . ASP A 1 317 ? -38.09523 32.30325 -27.45547 1.000 61.08026 303 ASP A N 1
ATOM 2242 C CA . ASP A 1 317 ? -39.22988 32.80537 -28.23193 1.000 58.86599 303 ASP A CA 1
ATOM 2243 C C . ASP A 1 317 ? -39.24832 34.33245 -28.26422 1.000 62.10748 303 ASP A C 1
ATOM 2244 O O . ASP A 1 317 ? -40.24024 34.97371 -27.91509 1.000 63.95298 303 ASP A O 1
ATOM 2249 N N . VAL A 1 318 ? -38.13177 34.91431 -28.69216 1.000 63.13537 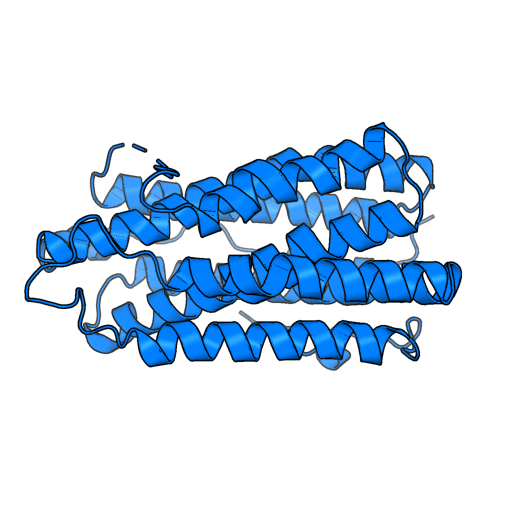304 VAL A N 1
ATOM 2250 C CA . VAL A 1 318 ? -37.96233 36.36129 -28.75142 1.000 59.39075 304 VAL A CA 1
ATOM 2251 C C . VAL A 1 318 ? -38.25295 36.82907 -30.16847 1.000 46.78086 304 VAL A C 1
ATOM 2252 O O . VAL A 1 318 ? -37.76596 36.23427 -31.13662 1.000 55.28890 304 VAL A O 1
ATOM 2256 N N . ILE A 1 319 ? -39.04725 37.89499 -30.29227 1.000 41.56168 305 ILE A N 1
ATOM 2257 C CA . ILE A 1 319 ? -39.28737 38.49516 -31.59881 1.000 47.90226 305 ILE A CA 1
ATOM 2258 C C . ILE A 1 319 ? -37.98679 39.07867 -32.12537 1.000 50.36240 305 ILE A C 1
ATOM 2259 O O . ILE A 1 319 ? -37.31542 39.85953 -31.43982 1.000 55.81378 305 ILE A O 1
ATOM 2264 N N . GLU A 1 320 ? -37.61692 38.69524 -33.34658 1.000 44.22524 306 GLU A N 1
ATOM 2265 C CA . GLU A 1 320 ? -36.34147 39.09542 -33.92927 1.000 45.26955 306 GLU A CA 1
ATOM 2266 C C . GLU A 1 320 ? -36.52615 39.88020 -35.22192 1.000 42.44957 306 GLU A C 1
ATOM 2267 O O . GLU A 1 320 ? -35.62647 39.92350 -36.06145 1.000 61.51117 306 GLU A O 1
ATOM 2273 N N . SER A 1 321 ? -37.68273 40.51570 -35.38826 1.000 63.91606 307 SER A N 1
ATOM 2274 C CA . SER A 1 321 ? -37.93515 41.34085 -36.55992 1.000 40.11895 307 SER A CA 1
ATOM 2275 C C . SER A 1 321 ? -39.05258 42.31508 -36.23580 1.000 39.56490 307 SER A C 1
ATOM 2276 O O . SER A 1 321 ? -39.97346 41.98187 -35.48669 1.000 52.26413 307 SER A O 1
ATOM 2279 N N . LEU A 1 322 ? -38.95838 43.51586 -36.79174 1.000 42.88881 308 LEU A N 1
ATOM 2280 C CA . LEU A 1 322 ? -40.02255 44.49760 -36.64967 1.000 60.16076 308 LEU A CA 1
ATOM 2281 C C . LEU A 1 322 ? -40.99625 44.40121 -37.82103 1.000 85.68795 308 LEU A C 1
ATOM 2282 O O . LEU A 1 322 ? -40.73385 43.72013 -38.81546 1.000 76.41085 308 LEU A O 1
#

Radius of gyration: 18.74 Å; Cα contacts (8 Å, |Δi|>4): 356; chains: 1; bounding box: 62×43×40 Å

Solvent-accessible surface area: 12904 Å² total; per-residue (Å²): 129,62,60,143,76,60,4,0,1,62,0,30,75,6,3,108,141,16,115,15,45,0,58,115,14,106,22,100,88,0,110,50,1,19,104,124,9,107,102,42,7,43,106,14,1,44,18,19,0,29,20,17,12,22,3,14,69,14,2,17,116,18,0,103,1,0,30,51,12,0,80,166,81,54,68,75,23,4,13,38,0,0,101,20,0,38,109,7,3,48,5,2,11,54,0,2,137,95,0,27,107,28,6,57,44,237,87,81,103,129,66,3,77,35,4,9,32,0,11,75,87,2,0,36,94,7,0,94,41,4,97,195,76,66,26,62,43,21,3,0,79,0,0,0,0,0,0,1,0,6,6,0,0,10,10,35,1,2,7,58,18,2,86,61,0,18,174,58,62,132,7,0,69,3,0,29,96,0,2,82,49,0,15,7,1,6,17,0,0,17,3,0,0,14,10,0,1,0,15,7,7,107,114,33,36,98,60,1,37,107,6,0,43,110,25,0,104,100,0,1,95,62,0,16,12,18,23,67,17,56,37,96,124,73,59,161,86,73,8,4,129,23,74,59,128,87,21,26,82,63,0,103,115,12,27,77,76,23,38,78,16,0,84,162,1,65,141,40,126,28,128,151,5,53,15,157,87,40,130,12,78,80,76,112

Secondary structure (DSSP, 8-state):
---TTSHHHHHHHHHHHT---GGGS--HHHHHHHTTS-HHHHHHHHHHHHHHHHHHHHHHHHTHHHHHHHHHTT-HHHHHHHHHHHHHHHHHHHHHHHHHHHTT----SSS-HHHHIIIIIIHHHHHHHHHH---HHHHHHHHIIIIIIIIIIIIHHHHHHHHHHHHHHT--HHHHHHHHHHHHHHHHHHHHHHHHHHHHHHHHTHHHHHHHHHHHHHHHHHHHHGGG--SSS--SSPGGG--HHHHHHHHHHHHHHHHHHHHHHSS--STT--GGGGT-----

Foldseek 3Di:
DDDCLFALNQLVVLCVVLDDALVPFDCQQQLVCLVVFDPLQVQQVCLLLVLLLLQLVLLLPLQVLVLVLVVVVVVVSLNSSVVVVSVLSVRSNVNSVVSCVSNVHPAPCVLQVLSCCQRVPQQNVLRCVCVVPVDLLSSLLNLLRVQLQSLLQQVVLSLVVVVLLCVVVVHRPRVVVSSVSSVQSSLSSNVSSLLSLLVSCQVVDPSNLVSNLVNLVVSLVSSLCSLVRRDDPCDDDHHSPDDSVVSSVVSNVSSVVSNVSSVCSPDDDRSPDHSVVSVHDSHD

Nearest PDB structures (foldseek):
  7qbk-assembly1_A-2  TM=1.004E+00  e=7.650E-38  Sulfolobus acidocaldarius DSM 639
  7qbp-assembly1_A-2  TM=9.243E-01  e=5.227E-18  Saccharopolyspora erythraea NRRL 2338
  4ac8-assembly2_A  TM=9.164E-01  e=9.027E-17  Mycobacterium tuberculosis H37Rv
  6f6e-assembly1_B  TM=9.241E-01  e=1.072E-14  Geobacillus kaustophilus HTA426
  6f6h-assembly1_B  TM=9.234E-01  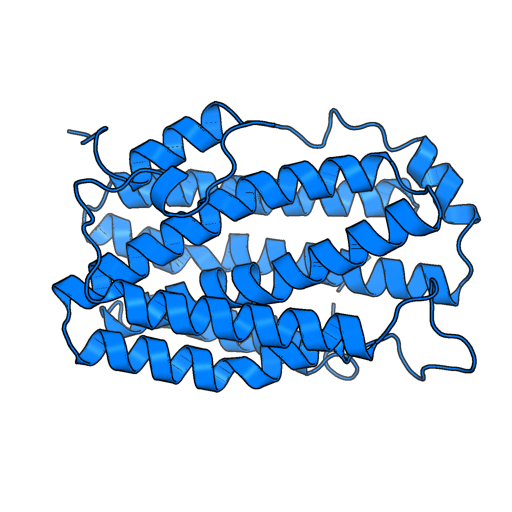e=1.815E-14  Geobacillus kaustophilus HTA426

B-factor: mean 46.27, std 13.75, range [22.09, 121.06]

InterPro domains:
  IPR000358 Ribonucleotide reductase small subunit family [PF00268] (29-235)
  IPR009078 Ferritin-like superfamily [SSF47240] (27-289)
  IPR012348 Ribonucleotide reductase-like [G3DSA:1.10.620.20] (9-298)

Organism: Sulfolobus acidocaldarius (strain ATCC 33909 / DSM 639 / JCM 8929 / NBRC 15157 / NCIMB 11770) (NCBI:txid330779)